Protein AF-A0A2Y4XGY3-F1 (afdb_monomer_lite)

Sequence (251 aa):
MQKNGDTLSGGLTFENDSILAWIRNTDWAKIGFKNDADSDTDSYMWFETGDNGNEYFKWRHHLTGGRVKDLMNLKWDALYVLVKALFSSEVKISTVNALRIFNSSFGAIFRRSEECLHIIPTRENEGENGNIGPLRPFTLNLRTGRISMGHGLVVTGDIFTNRFLINSSTGMWIHMRDQNVIMGRNAVSNDGAQALLRQDHTDRKFVIGGLGNRQFGIYMINNSRTANGTDGQAYMDNNGNWLCGSQVIPG

Structure (mmCIF, N/CA/C/O backbone):
data_AF-A0A2Y4XGY3-F1
#
_entry.id   AF-A0A2Y4XGY3-F1
#
loop_
_atom_site.group_PDB
_atom_site.id
_atom_site.type_symbol
_atom_site.label_atom_id
_atom_site.label_alt_id
_atom_site.label_comp_id
_atom_site.label_asym_id
_atom_site.label_entity_id
_atom_site.label_seq_id
_atom_site.pdbx_PDB_ins_code
_atom_site.Cartn_x
_atom_site.Cartn_y
_atom_site.Cartn_z
_atom_site.occupancy
_atom_site.B_iso_or_equiv
_atom_site.auth_seq_id
_atom_site.auth_comp_id
_atom_site.auth_asym_id
_atom_site.auth_atom_id
_atom_site.pdbx_PDB_model_num
ATOM 1 N N . MET A 1 1 ? -25.728 -12.052 56.762 1.00 80.12 1 MET A N 1
ATOM 2 C CA . MET A 1 1 ? -25.229 -10.868 56.044 1.00 80.12 1 MET A CA 1
ATOM 3 C C . MET A 1 1 ? -25.235 -9.672 56.971 1.00 80.12 1 MET A C 1
ATOM 5 O O . MET A 1 1 ? -26.274 -9.046 57.171 1.00 80.12 1 MET A O 1
ATOM 9 N N . GLN A 1 2 ? -24.091 -9.379 57.578 1.00 91.62 2 GLN A N 1
ATOM 10 C CA . GLN A 1 2 ? -23.917 -8.126 58.302 1.00 91.62 2 GLN A CA 1
ATOM 11 C C . GLN A 1 2 ? -23.664 -6.958 57.335 1.00 91.62 2 GLN A C 1
ATOM 13 O O . GLN A 1 2 ? -23.017 -7.111 56.300 1.00 91.62 2 GLN A O 1
ATOM 18 N N . LYS A 1 3 ? -24.178 -5.768 57.671 1.00 93.81 3 LYS A N 1
ATOM 19 C CA . LYS A 1 3 ? -24.060 -4.557 56.833 1.00 93.81 3 LYS A CA 1
ATOM 20 C C . LYS A 1 3 ? -22.631 -3.998 56.752 1.00 93.81 3 LYS A C 1
ATOM 22 O O . LYS A 1 3 ? -22.336 -3.217 55.859 1.00 93.81 3 LYS A O 1
ATOM 27 N N . ASN A 1 4 ? -21.761 -4.380 57.682 1.00 94.50 4 ASN A N 1
ATOM 28 C CA . ASN A 1 4 ? -20.347 -3.997 57.751 1.00 94.50 4 ASN A CA 1
ATOM 29 C C . ASN A 1 4 ? -19.419 -4.939 56.954 1.00 94.50 4 ASN A C 1
ATOM 31 O O . ASN A 1 4 ? -18.205 -4.750 56.993 1.00 94.50 4 ASN A O 1
ATOM 35 N N . GLY A 1 5 ? -19.971 -5.922 56.236 1.00 94.81 5 GLY A N 1
ATOM 36 C CA . GLY A 1 5 ? -19.221 -6.913 55.464 1.00 94.81 5 GLY A CA 1
ATOM 37 C C . GLY A 1 5 ? -19.423 -8.327 56.003 1.00 94.81 5 GLY A C 1
ATOM 38 O O . GLY A 1 5 ? -19.539 -8.535 57.207 1.00 94.81 5 GLY A O 1
ATOM 39 N N . ASP A 1 6 ? -19.499 -9.306 55.104 1.00 95.88 6 ASP A N 1
ATOM 40 C CA . ASP A 1 6 ? -19.744 -10.707 55.453 1.00 95.88 6 ASP A CA 1
ATOM 41 C C . ASP A 1 6 ? -19.164 -11.643 54.379 1.00 95.88 6 ASP A C 1
ATOM 43 O O . ASP A 1 6 ? -18.882 -11.208 53.259 1.00 95.88 6 ASP A O 1
ATOM 47 N N . THR A 1 7 ? -19.014 -12.928 54.705 1.00 96.12 7 THR A N 1
ATOM 48 C CA . THR A 1 7 ? -18.709 -13.986 53.726 1.00 96.12 7 THR A CA 1
ATOM 49 C C . THR A 1 7 ? -19.977 -14.780 53.441 1.00 96.12 7 THR A C 1
ATOM 51 O O . THR A 1 7 ? -20.625 -15.290 54.351 1.00 96.12 7 THR A O 1
ATOM 54 N N . LEU A 1 8 ? -20.335 -14.902 52.165 1.00 94.62 8 LEU A N 1
ATOM 55 C CA . LEU A 1 8 ? -21.479 -15.693 51.716 1.00 94.62 8 LEU A CA 1
ATOM 56 C C . LEU A 1 8 ? -20.995 -17.067 51.237 1.00 94.62 8 LEU A C 1
ATOM 58 O O . LEU A 1 8 ? -19.989 -17.159 50.538 1.00 94.62 8 LEU A O 1
ATOM 62 N N . SER A 1 9 ? -21.725 -18.128 51.581 1.00 95.94 9 SER A N 1
ATOM 63 C CA . SER A 1 9 ? -21.490 -19.499 51.093 1.00 95.94 9 SER A CA 1
ATOM 64 C C . SER A 1 9 ? -22.433 -19.913 49.952 1.00 95.94 9 SER A C 1
ATOM 66 O O . SER A 1 9 ? -22.349 -21.040 49.470 1.00 95.94 9 SER A O 1
ATOM 68 N N . GLY A 1 10 ? -23.320 -19.012 49.512 1.00 96.38 10 GLY A N 1
ATOM 69 C CA . GLY A 1 10 ? -24.274 -19.211 48.417 1.00 96.38 10 GLY A CA 1
ATOM 70 C C . GLY A 1 10 ? -24.395 -17.974 47.518 1.00 96.38 10 GLY A C 1
ATOM 71 O O . GLY A 1 10 ? -23.838 -16.919 47.825 1.00 96.38 10 GLY A O 1
ATOM 72 N N . GLY A 1 11 ? -25.105 -18.117 46.396 1.00 96.56 11 GLY A N 1
ATOM 73 C CA . GLY A 1 11 ? -25.351 -17.028 45.444 1.00 96.56 11 GLY A CA 1
ATOM 74 C C . GLY A 1 11 ? -26.388 -16.008 45.929 1.00 96.56 11 GLY A C 1
ATOM 75 O O . GLY A 1 11 ? -27.151 -16.269 46.856 1.00 96.56 11 GLY A O 1
ATOM 76 N N . LEU A 1 12 ? -26.420 -14.848 45.269 1.00 96.38 12 LEU A N 1
ATOM 77 C CA . LEU A 1 12 ? -27.436 -13.806 45.436 1.00 96.38 12 LEU A CA 1
ATOM 78 C C . LEU A 1 12 ? -28.160 -13.596 44.102 1.00 96.38 12 LEU A C 1
ATOM 80 O O . LEU A 1 12 ? -27.513 -13.553 43.055 1.00 96.38 12 LEU A O 1
ATOM 84 N N . THR A 1 13 ? -29.481 -13.435 44.149 1.00 97.69 13 THR A N 1
ATOM 85 C CA . THR A 1 13 ? -30.329 -13.183 42.977 1.00 97.69 13 THR A CA 1
ATOM 86 C C . THR A 1 13 ? -31.208 -11.970 43.246 1.00 97.69 13 THR A C 1
ATOM 88 O O . THR A 1 13 ? -31.821 -11.877 44.307 1.00 97.69 13 THR A O 1
ATOM 91 N N . PHE A 1 14 ? -31.269 -11.055 42.280 1.00 97.38 14 PHE A N 1
ATOM 92 C CA . PHE A 1 14 ? -32.240 -9.966 42.249 1.00 97.38 14 PHE A CA 1
ATOM 93 C C . PHE A 1 14 ? -33.391 -10.377 41.324 1.00 97.38 14 PHE A C 1
ATOM 95 O O . PHE A 1 14 ? -33.149 -10.753 40.182 1.00 97.38 14 PHE A O 1
ATOM 102 N N . GLU A 1 15 ? -34.623 -10.355 41.829 1.00 97.06 15 GLU A N 1
ATOM 103 C CA . GLU A 1 15 ? -35.832 -10.824 41.120 1.00 97.06 15 GLU A CA 1
ATOM 104 C C . GLU A 1 15 ? -36.644 -9.690 40.469 1.00 97.06 15 GLU A C 1
ATOM 106 O O . GLU A 1 15 ? -37.765 -9.885 40.010 1.00 97.06 15 GLU A O 1
ATOM 111 N N . ASN A 1 16 ? -36.086 -8.483 40.467 1.00 96.69 16 ASN A N 1
ATOM 112 C CA . ASN A 1 16 ? -36.683 -7.261 39.946 1.00 96.69 16 ASN A CA 1
ATOM 113 C C . ASN A 1 16 ? -35.576 -6.323 39.438 1.00 96.69 16 ASN A C 1
ATOM 115 O O . ASN A 1 16 ? -34.393 -6.671 39.487 1.00 96.69 16 ASN A O 1
ATOM 119 N N . ASP A 1 17 ? -35.961 -5.137 38.968 1.00 97.06 17 ASP A N 1
ATOM 120 C CA . ASP A 1 17 ? -35.040 -4.096 38.500 1.00 97.06 17 ASP A CA 1
ATOM 121 C C . ASP A 1 17 ? -34.291 -3.432 39.673 1.00 97.06 17 ASP A C 1
ATOM 123 O O . ASP A 1 17 ? -34.591 -2.324 40.121 1.00 97.06 17 ASP A O 1
ATOM 127 N N . SER A 1 18 ? -33.347 -4.183 40.239 1.00 98.31 18 SER A N 1
ATOM 128 C CA . SER A 1 18 ? -32.459 -3.762 41.320 1.00 98.31 18 SER A CA 1
ATOM 129 C C . SER A 1 18 ? -31.046 -3.498 40.805 1.00 98.31 18 SER A C 1
ATOM 131 O O . SER A 1 18 ? -30.576 -4.110 39.846 1.00 98.31 18 SER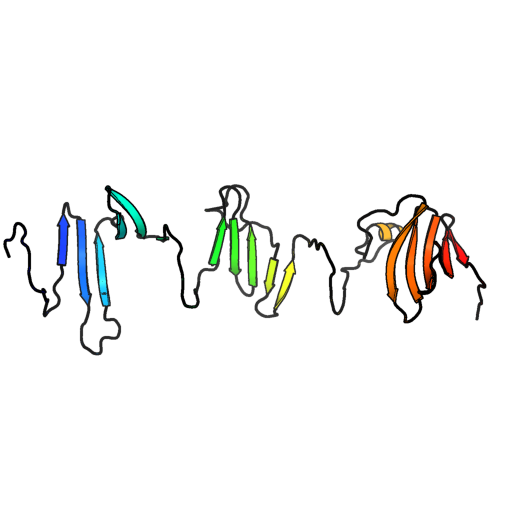 A O 1
ATOM 133 N N . ILE A 1 19 ? -30.324 -2.627 41.512 1.00 98.50 19 ILE A N 1
ATOM 134 C CA . ILE A 1 19 ? -28.963 -2.204 41.166 1.00 98.50 19 ILE A CA 1
ATOM 135 C C . ILE A 1 19 ? -28.009 -2.518 42.319 1.00 98.50 19 ILE A C 1
ATOM 137 O O . ILE A 1 19 ? -28.294 -2.213 43.480 1.00 98.50 19 ILE A O 1
ATOM 141 N N . LEU A 1 20 ? -26.827 -3.046 41.989 1.00 98.56 20 LEU A N 1
ATOM 142 C CA . LEU A 1 20 ? -25.685 -3.081 42.904 1.00 98.56 20 LEU A CA 1
ATOM 143 C C . LEU A 1 20 ? -24.824 -1.831 42.688 1.00 98.56 20 LEU A C 1
ATOM 145 O O . LEU A 1 20 ? -24.383 -1.577 41.568 1.00 98.56 20 LEU A O 1
ATOM 149 N N . ALA A 1 21 ? -24.559 -1.067 43.750 1.00 98.44 21 ALA A N 1
ATOM 150 C CA . ALA A 1 21 ? -23.870 0.217 43.646 1.00 98.44 21 ALA A CA 1
ATOM 151 C C . ALA A 1 21 ? -22.783 0.417 44.710 1.00 98.44 21 ALA A C 1
ATOM 153 O O . ALA A 1 21 ? -22.972 0.116 45.890 1.00 98.44 21 ALA A O 1
ATOM 154 N N . TRP A 1 22 ? -21.675 1.030 44.294 1.00 98.62 22 TRP A N 1
ATOM 155 C CA . TRP A 1 22 ? -20.723 1.702 45.174 1.00 98.62 22 TRP A CA 1
ATOM 156 C C . TRP A 1 22 ? -20.937 3.203 45.027 1.00 98.62 22 TRP A C 1
ATOM 158 O O . TRP A 1 22 ? -20.655 3.742 43.963 1.00 98.62 22 TRP A O 1
ATOM 168 N N . ILE A 1 23 ? -21.419 3.864 46.079 1.00 98.31 23 ILE A N 1
ATOM 169 C CA . ILE A 1 23 ? -21.693 5.308 46.089 1.00 98.31 23 ILE A CA 1
ATOM 170 C C . ILE A 1 23 ? -20.794 5.952 47.135 1.00 98.31 23 ILE A C 1
ATOM 172 O O . ILE A 1 23 ? -20.870 5.607 48.319 1.00 98.31 23 ILE A O 1
ATOM 176 N N . ARG A 1 24 ? -19.910 6.850 46.704 1.00 97.81 24 ARG A N 1
ATOM 177 C CA . ARG A 1 24 ? -18.945 7.526 47.579 1.00 97.81 24 ARG A CA 1
ATOM 178 C C . ARG A 1 24 ? -18.627 8.894 47.010 1.00 97.81 24 ARG A C 1
ATOM 180 O O . ARG A 1 24 ? -18.432 9.008 45.816 1.00 97.81 24 ARG A O 1
ATOM 187 N N . ASN A 1 25 ? -18.511 9.896 47.881 1.00 97.50 25 ASN A N 1
ATOM 188 C CA . ASN A 1 25 ? -18.048 11.231 47.490 1.00 97.50 25 ASN A CA 1
ATOM 189 C C . ASN A 1 25 ? -18.853 11.837 46.326 1.00 97.50 25 ASN A C 1
ATOM 191 O O . ASN A 1 25 ? -18.255 12.426 45.449 1.00 97.50 25 ASN A O 1
ATOM 195 N N . THR A 1 26 ? -20.180 11.657 46.319 1.00 97.50 26 THR A N 1
ATOM 196 C CA . THR A 1 26 ? -21.106 12.017 45.219 1.00 97.50 26 THR A CA 1
ATOM 197 C C . THR A 1 26 ? -20.941 11.250 43.900 1.00 97.50 26 THR A C 1
ATOM 199 O O . THR A 1 26 ? -21.871 11.265 43.103 1.00 97.50 26 THR A O 1
ATOM 202 N N . ASP A 1 27 ? -19.875 10.470 43.743 1.00 98.25 27 ASP A N 1
ATOM 203 C CA . ASP A 1 27 ? -19.612 9.613 42.585 1.00 98.25 27 ASP A CA 1
ATOM 204 C C . ASP A 1 27 ? -20.189 8.198 42.766 1.00 98.25 27 ASP A C 1
ATOM 206 O O . ASP A 1 27 ? -20.530 7.758 43.880 1.00 98.25 27 ASP A O 1
ATOM 210 N N . TRP A 1 28 ? -20.259 7.434 41.671 1.00 98.31 28 TRP A N 1
ATOM 211 C CA . TRP A 1 28 ? -20.721 6.048 41.707 1.00 98.31 28 TRP A CA 1
ATOM 212 C C . TRP A 1 28 ? -20.080 5.106 40.688 1.00 98.31 28 TRP A C 1
ATOM 214 O O . TRP A 1 28 ? -19.613 5.498 39.621 1.00 98.31 28 TRP A O 1
ATOM 224 N N . ALA A 1 29 ? -20.149 3.816 41.020 1.00 98.69 29 ALA A N 1
ATOM 225 C CA . ALA A 1 29 ? -20.041 2.702 40.085 1.00 98.69 29 ALA A CA 1
ATOM 226 C C . ALA A 1 29 ? -21.224 1.747 40.308 1.00 98.69 29 ALA A C 1
ATOM 228 O O . ALA A 1 29 ? -21.500 1.373 41.453 1.00 98.69 29 ALA A O 1
ATOM 229 N N . LYS A 1 30 ? -21.929 1.362 39.243 1.00 98.69 30 LYS A N 1
ATOM 230 C CA . LYS A 1 30 ? -23.173 0.579 39.306 1.00 98.69 30 LYS A CA 1
ATOM 231 C C . LYS A 1 30 ? -23.167 -0.599 38.333 1.00 98.69 30 LYS A C 1
ATOM 233 O O . LYS A 1 30 ? -22.519 -0.546 37.287 1.00 98.69 30 LYS A O 1
ATOM 238 N N . ILE A 1 31 ? -23.924 -1.634 38.689 1.00 98.75 31 ILE A N 1
ATOM 239 C CA . ILE A 1 31 ? -24.214 -2.807 37.860 1.00 98.75 31 ILE A CA 1
ATOM 240 C C . ILE A 1 31 ? -25.722 -3.067 37.910 1.00 98.75 31 ILE A C 1
ATOM 242 O O . ILE A 1 31 ? -26.291 -3.124 39.004 1.00 98.75 31 ILE A O 1
ATOM 246 N N . GLY A 1 32 ? -26.343 -3.271 36.749 1.00 98.62 32 GLY A N 1
ATOM 247 C CA . GLY A 1 32 ? -27.754 -3.644 36.640 1.00 98.62 32 GLY A CA 1
ATOM 248 C C . GLY A 1 32 ? -28.066 -4.415 35.357 1.00 98.62 32 GLY A C 1
ATOM 249 O O . G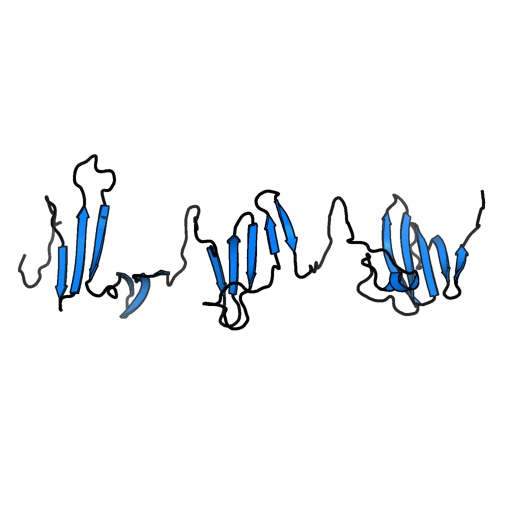LY A 1 32 ? -27.178 -4.682 34.541 1.00 98.62 32 GLY A O 1
ATOM 250 N N . PHE A 1 33 ? -29.331 -4.799 35.193 1.00 98.69 33 PHE A N 1
ATOM 251 C CA . PHE A 1 33 ? -29.823 -5.548 34.037 1.00 98.69 33 PHE A CA 1
ATOM 252 C C . PHE A 1 33 ? -31.134 -4.934 33.541 1.00 98.69 33 PHE A C 1
ATOM 254 O O . PHE A 1 33 ? -32.138 -4.991 34.242 1.00 98.69 33 PHE A O 1
ATOM 261 N N . LYS A 1 34 ? -31.113 -4.335 32.344 1.00 98.38 34 LYS A N 1
ATOM 262 C CA . LYS A 1 34 ? -32.303 -3.762 31.706 1.00 98.38 34 LYS A CA 1
ATOM 263 C C . LYS A 1 34 ? -33.030 -4.858 30.931 1.00 98.38 34 LYS A C 1
ATOM 265 O O . LYS A 1 34 ? -32.448 -5.469 30.028 1.00 98.38 34 LYS A O 1
ATOM 270 N N . ASN A 1 35 ? -34.296 -5.087 31.265 1.00 98.25 35 ASN A N 1
ATOM 271 C CA . ASN A 1 35 ? -35.180 -5.999 30.546 1.00 98.25 35 ASN A CA 1
ATOM 272 C C . ASN A 1 35 ? -36.645 -5.644 30.842 1.00 98.25 35 ASN A C 1
ATOM 274 O O . ASN A 1 35 ? -37.079 -5.761 31.986 1.00 98.25 35 ASN A O 1
ATOM 278 N N . ASP A 1 36 ? -37.395 -5.220 29.823 1.00 97.75 36 ASP A N 1
ATOM 279 C CA . ASP A 1 36 ? -38.813 -4.854 29.998 1.00 97.75 36 ASP A CA 1
ATOM 280 C C . ASP A 1 36 ? -39.753 -6.065 29.845 1.00 97.75 36 ASP A C 1
ATOM 282 O O . ASP A 1 36 ? -40.842 -6.108 30.420 1.00 97.75 36 ASP A O 1
ATOM 286 N N . ALA A 1 37 ? -39.339 -7.045 29.038 1.00 97.56 37 ALA A N 1
ATOM 287 C CA . ALA A 1 37 ? -40.018 -8.311 28.785 1.00 97.56 37 ALA A CA 1
ATOM 288 C C . ALA A 1 37 ? -39.057 -9.294 28.085 1.00 97.56 37 ALA A C 1
ATOM 290 O O . ALA A 1 37 ? -37.999 -8.908 27.592 1.00 97.56 37 ALA A O 1
ATOM 291 N N . ASP A 1 38 ? -39.465 -10.557 27.937 1.00 98.00 38 ASP A N 1
ATOM 292 C CA . ASP A 1 38 ? -38.712 -11.562 27.163 1.00 98.00 38 ASP A CA 1
ATOM 293 C C . ASP A 1 38 ? -38.543 -11.171 25.679 1.00 98.00 38 ASP A C 1
ATOM 295 O O . ASP A 1 38 ? -37.531 -11.463 25.052 1.00 98.00 38 ASP A O 1
ATOM 299 N N . SER A 1 39 ? -39.509 -10.435 25.119 1.00 98.00 39 SER A N 1
ATOM 300 C CA . SER A 1 39 ? -39.464 -9.927 23.742 1.00 98.00 39 SER A CA 1
ATOM 301 C C . SER A 1 39 ? -38.708 -8.602 23.584 1.00 98.00 39 SER A C 1
ATOM 303 O O . SER A 1 39 ? -38.818 -7.964 22.536 1.00 98.00 39 SER A O 1
ATOM 305 N N . ASP A 1 40 ? -38.016 -8.134 24.623 1.00 98.38 40 ASP A N 1
ATOM 306 C CA . ASP A 1 40 ? -37.242 -6.896 24.582 1.00 98.38 40 ASP A CA 1
ATOM 307 C C . ASP A 1 40 ? -36.050 -7.041 23.627 1.00 98.38 40 ASP A C 1
ATOM 309 O O . ASP A 1 40 ? -35.125 -7.822 23.850 1.00 98.38 40 ASP A O 1
ATOM 313 N N . THR A 1 41 ? -36.074 -6.280 22.535 1.00 98.31 41 THR A N 1
ATOM 314 C CA . THR A 1 41 ? -35.031 -6.316 21.502 1.00 98.31 41 THR A CA 1
ATOM 315 C C . THR A 1 41 ? -33.753 -5.574 21.899 1.00 98.31 41 THR A C 1
ATOM 317 O O . THR A 1 41 ? -32.780 -5.631 21.150 1.00 98.31 41 THR A O 1
ATOM 320 N N . ASP A 1 42 ? -33.754 -4.873 23.037 1.00 98.25 42 ASP A N 1
ATOM 321 C CA . ASP A 1 42 ? -32.615 -4.120 23.575 1.00 98.25 42 ASP A CA 1
ATOM 322 C C . ASP A 1 42 ? -32.443 -4.389 25.081 1.00 98.25 42 ASP A C 1
ATOM 324 O O . ASP A 1 42 ? -32.429 -3.485 25.916 1.00 98.25 42 ASP A O 1
ATOM 328 N N . SER A 1 43 ? -32.361 -5.672 25.441 1.00 98.31 43 SER A N 1
ATOM 329 C CA . SER A 1 43 ? -32.056 -6.110 26.804 1.00 98.31 43 SER A CA 1
ATOM 330 C C . SER A 1 43 ? -30.553 -6.314 26.997 1.00 98.31 43 SER A C 1
ATOM 332 O O . SER A 1 43 ? -29.886 -6.954 26.180 1.00 98.31 43 SER A O 1
ATOM 334 N N . TYR A 1 44 ? -30.002 -5.787 28.094 1.00 98.50 44 TYR A N 1
ATOM 335 C CA . TYR A 1 44 ? -28.563 -5.824 28.351 1.00 98.50 44 TYR A CA 1
ATOM 336 C C . TYR A 1 44 ? -28.215 -5.742 29.841 1.00 98.50 44 TYR A C 1
ATOM 338 O O . TYR A 1 44 ? -28.866 -5.065 30.640 1.00 98.50 44 TYR A O 1
ATOM 346 N N . MET A 1 45 ? -27.116 -6.400 30.213 1.00 98.69 45 MET A N 1
ATOM 347 C CA . MET A 1 45 ? -26.405 -6.097 31.454 1.00 98.69 45 MET A CA 1
ATOM 348 C C . MET A 1 45 ? -25.574 -4.837 31.231 1.00 98.69 45 MET A C 1
ATOM 350 O O . MET A 1 45 ? -24.831 -4.755 30.252 1.00 98.69 45 MET A O 1
ATOM 354 N N . TRP A 1 46 ? -25.673 -3.873 32.138 1.00 98.69 46 TRP A N 1
ATOM 355 C CA . TRP A 1 46 ? -24.942 -2.616 32.032 1.00 98.69 46 TRP A CA 1
ATOM 356 C C . TRP A 1 46 ? -24.012 -2.393 33.223 1.00 98.69 46 TRP A C 1
ATOM 358 O O . TRP A 1 46 ? -24.232 -2.873 34.338 1.00 98.69 46 TRP A O 1
ATOM 368 N N . PHE A 1 47 ? -22.956 -1.634 32.946 1.00 98.62 47 PHE A N 1
ATOM 369 C CA . PHE A 1 47 ? -21.979 -1.141 33.906 1.00 98.62 47 PHE A CA 1
ATOM 370 C C . PHE A 1 47 ? -21.908 0.377 33.733 1.00 98.62 47 PHE A C 1
ATOM 372 O O . PHE A 1 47 ? -21.771 0.850 32.607 1.00 98.62 47 PHE A O 1
ATOM 379 N N . GLU A 1 48 ? -21.996 1.138 34.822 1.00 98.50 48 GLU A N 1
ATOM 380 C CA . GLU A 1 48 ? -22.053 2.608 34.778 1.00 98.50 48 GLU A CA 1
ATOM 381 C C . GLU A 1 48 ? -21.107 3.228 35.810 1.00 98.50 48 GLU A C 1
ATOM 383 O O . GLU A 1 48 ? -21.022 2.745 36.941 1.00 98.50 48 GLU A O 1
ATOM 388 N N . THR A 1 49 ? -20.437 4.320 35.434 1.00 98.50 49 THR A N 1
ATOM 389 C CA . THR A 1 49 ? -19.705 5.212 36.343 1.00 98.50 49 THR A CA 1
ATOM 390 C C . THR A 1 49 ? -20.181 6.658 36.183 1.00 98.50 49 THR A C 1
ATOM 392 O O . THR A 1 49 ? -20.614 7.034 35.095 1.00 98.50 49 THR A O 1
ATOM 395 N N . GLY A 1 50 ? -20.097 7.465 37.240 1.00 97.44 50 GLY A N 1
ATOM 396 C CA . GLY A 1 50 ? -20.478 8.883 37.220 1.00 97.44 50 GLY A CA 1
ATOM 397 C C . GLY A 1 50 ? -20.025 9.637 38.477 1.00 97.44 50 GLY A C 1
ATOM 398 O O . GLY A 1 50 ? -19.497 9.004 39.387 1.00 97.44 50 GLY A O 1
ATOM 399 N N . ASP A 1 51 ? -20.224 10.953 38.579 1.00 95.50 51 ASP A N 1
ATOM 400 C CA . ASP A 1 51 ? -21.059 11.784 37.685 1.00 95.50 51 ASP A CA 1
ATOM 401 C C . ASP A 1 51 ? -20.300 12.815 36.841 1.00 95.50 51 ASP A C 1
ATOM 403 O O . ASP A 1 51 ? -20.908 13.511 36.024 1.00 95.50 51 ASP A O 1
ATOM 407 N N . ASN A 1 52 ? -18.977 12.901 36.990 1.00 96.81 52 ASN A N 1
ATOM 408 C CA . ASN A 1 52 ? -18.188 13.956 36.361 1.00 96.81 52 ASN A CA 1
ATOM 409 C C . ASN A 1 52 ? -17.747 13.613 34.927 1.00 96.81 52 ASN A C 1
ATOM 411 O O . ASN A 1 52 ? -17.163 14.455 34.237 1.00 96.81 52 ASN A O 1
ATOM 415 N N . GLY A 1 53 ? -17.982 12.376 34.476 1.00 94.56 53 GLY A N 1
ATOM 416 C CA . GLY A 1 53 ? -17.621 11.902 33.134 1.00 94.56 53 GLY A CA 1
ATOM 417 C C . GLY A 1 53 ? -16.135 11.568 32.978 1.00 94.56 53 GLY A C 1
ATOM 418 O O . GLY A 1 53 ? -15.677 11.269 31.873 1.00 94.56 53 GLY A O 1
ATOM 419 N N . ASN A 1 54 ? -15.375 11.611 34.075 1.00 97.06 54 ASN A N 1
ATOM 420 C CA . ASN A 1 54 ? -13.969 11.212 34.112 1.00 97.06 54 ASN A CA 1
ATOM 421 C C . ASN A 1 54 ? -13.750 9.896 34.883 1.00 97.06 54 ASN A C 1
ATOM 423 O O . ASN A 1 54 ? -12.660 9.318 34.795 1.00 97.06 54 ASN A O 1
ATOM 427 N N . GLU A 1 55 ? -14.774 9.394 35.578 1.00 98.38 55 GLU A N 1
ATOM 428 C CA . GLU A 1 55 ? -14.800 8.046 36.124 1.00 98.38 55 GLU A CA 1
ATOM 429 C C . GLU A 1 55 ? -14.797 7.041 34.965 1.00 98.38 55 GLU A C 1
ATOM 431 O O . GLU A 1 55 ? -15.408 7.262 33.919 1.00 98.38 55 GLU A O 1
ATOM 436 N N . TYR A 1 56 ? -14.056 5.943 35.110 1.00 98.56 56 TYR A N 1
ATOM 437 C CA . TYR A 1 56 ? -13.775 5.040 33.995 1.00 98.56 56 TYR A CA 1
ATOM 438 C C . TYR A 1 56 ? -13.629 3.589 34.451 1.00 98.56 56 TYR A C 1
ATOM 440 O O . TYR A 1 56 ? -13.371 3.300 35.623 1.00 98.56 56 TYR A O 1
ATOM 448 N N . PHE A 1 57 ? -13.723 2.657 33.505 1.00 98.69 57 PHE A N 1
ATOM 449 C CA . PHE A 1 57 ? -13.569 1.231 33.787 1.00 98.69 57 PHE A CA 1
ATOM 450 C C . PHE A 1 57 ? -12.121 0.783 33.599 1.00 98.69 57 PHE A C 1
ATOM 452 O O . PHE A 1 57 ? -11.477 1.127 32.605 1.00 98.69 57 PHE A O 1
ATOM 459 N N . LYS A 1 58 ? -11.613 -0.027 34.534 1.00 98.62 58 LYS A N 1
ATOM 460 C CA . LYS A 1 58 ? -10.256 -0.592 34.506 1.00 98.62 58 LYS A CA 1
ATOM 461 C C . LYS A 1 58 ? -10.289 -2.094 34.755 1.00 98.62 58 LYS A C 1
ATOM 463 O O . LYS A 1 58 ? -10.754 -2.544 35.800 1.00 98.62 58 LYS A O 1
ATOM 468 N N . TRP A 1 59 ? -9.673 -2.851 33.853 1.00 98.62 59 TRP A N 1
ATOM 469 C CA . TRP A 1 59 ? -9.406 -4.278 34.028 1.00 98.62 59 TRP A CA 1
ATOM 470 C C . TRP A 1 59 ? -7.925 -4.486 34.326 1.00 98.62 59 TRP A C 1
ATOM 472 O O . TRP A 1 59 ? -7.060 -4.017 33.582 1.00 98.62 59 TRP A O 1
ATOM 482 N N . ARG A 1 60 ? -7.622 -5.197 35.415 1.00 97.56 60 ARG A N 1
ATOM 483 C CA . ARG A 1 60 ? -6.254 -5.446 35.888 1.00 97.56 60 ARG A CA 1
ATOM 484 C C . ARG A 1 60 ? -6.108 -6.845 36.473 1.00 97.56 60 ARG A C 1
ATOM 486 O O . ARG A 1 60 ? -7.072 -7.400 36.991 1.00 97.56 60 ARG A O 1
ATOM 493 N N . HIS A 1 61 ? -4.893 -7.378 36.443 1.00 96.38 61 HIS A N 1
ATOM 494 C CA . HIS A 1 61 ? -4.542 -8.655 37.061 1.00 96.38 61 HIS A CA 1
ATOM 495 C C . HIS A 1 61 ? -3.575 -8.441 38.230 1.00 96.38 61 HIS A C 1
ATOM 497 O O . HIS A 1 61 ? -2.636 -7.649 38.116 1.00 96.38 61 HIS A O 1
ATOM 503 N N . HIS A 1 62 ? -3.784 -9.162 39.334 1.00 95.69 62 HIS A N 1
ATOM 504 C CA . HIS A 1 62 ? -2.868 -9.200 40.477 1.00 95.69 62 HIS A CA 1
ATOM 505 C C . HIS A 1 62 ? -2.118 -10.537 40.464 1.00 95.69 62 HIS A C 1
ATOM 507 O O . HIS A 1 62 ? -2.738 -11.596 40.466 1.00 95.69 62 HIS A O 1
ATOM 513 N N . LEU A 1 63 ? -0.787 -10.498 40.409 1.00 91.50 63 LEU A N 1
ATOM 514 C CA . LEU A 1 63 ? 0.072 -11.685 40.441 1.00 91.50 63 LEU A CA 1
ATOM 515 C C . LEU A 1 63 ? 0.678 -11.894 41.830 1.00 91.50 63 LEU A C 1
ATOM 517 O O . LEU A 1 63 ? 0.936 -10.933 42.558 1.00 91.50 63 LEU A O 1
ATOM 521 N N . THR A 1 64 ? 0.979 -13.151 42.162 1.00 88.19 64 THR A N 1
ATOM 522 C CA . THR A 1 64 ? 1.735 -13.514 43.368 1.00 88.19 64 THR A CA 1
ATOM 523 C C . THR A 1 64 ? 3.006 -12.664 43.481 1.00 88.19 64 THR A C 1
ATOM 525 O O . THR A 1 64 ? 3.731 -12.482 42.503 1.00 88.19 64 THR A O 1
ATOM 528 N N . GLY A 1 65 ? 3.261 -12.110 44.671 1.00 87.56 65 GLY A N 1
ATOM 529 C CA . GLY A 1 65 ? 4.358 -11.161 44.900 1.00 87.56 65 GLY A CA 1
ATOM 530 C C . GLY A 1 65 ? 3.989 -9.686 44.692 1.00 87.56 65 GLY A C 1
ATOM 531 O O . GLY A 1 65 ? 4.884 -8.851 44.601 1.00 87.56 65 GLY A O 1
ATOM 532 N N . GLY A 1 66 ? 2.695 -9.349 44.609 1.00 87.31 66 GLY A N 1
ATOM 533 C CA . GLY A 1 66 ? 2.210 -7.965 44.690 1.00 87.31 66 GLY A CA 1
ATOM 534 C C . GLY A 1 66 ? 2.224 -7.180 43.376 1.00 87.31 66 GLY A C 1
ATOM 535 O O . GLY A 1 66 ? 1.943 -5.982 43.372 1.00 87.31 66 GLY A O 1
ATOM 536 N N . ARG A 1 67 ? 2.557 -7.816 42.245 1.00 92.62 67 ARG A N 1
ATOM 537 C CA . ARG A 1 67 ? 2.600 -7.132 40.943 1.00 92.62 67 ARG A CA 1
ATOM 538 C C . ARG A 1 67 ? 1.191 -6.959 40.388 1.00 92.62 67 ARG A C 1
ATOM 540 O O . ARG A 1 67 ? 0.492 -7.941 40.143 1.00 92.62 67 ARG A O 1
ATOM 547 N N . VAL A 1 68 ? 0.817 -5.713 40.115 1.00 95.88 68 VAL A N 1
ATOM 548 C CA . VAL A 1 68 ? -0.437 -5.360 39.441 1.00 95.88 68 VAL A CA 1
ATOM 549 C C . VAL A 1 68 ? -0.137 -4.978 37.996 1.00 95.88 68 VAL A C 1
ATOM 551 O O . VAL A 1 68 ? 0.779 -4.198 37.737 1.00 95.88 68 VAL A O 1
ATOM 554 N N . LYS A 1 69 ? -0.908 -5.527 37.056 1.00 96.19 69 LYS A N 1
ATOM 555 C CA . LYS A 1 69 ? -0.832 -5.176 35.635 1.00 96.19 69 LYS A CA 1
ATOM 556 C C . LYS A 1 69 ? -2.196 -4.730 35.128 1.00 96.19 69 LYS A C 1
ATOM 558 O O . LYS A 1 69 ? -3.133 -5.527 35.122 1.00 96.19 69 LYS A O 1
ATOM 563 N N . ASP A 1 70 ? -2.275 -3.495 34.650 1.00 97.44 70 ASP A N 1
ATOM 564 C CA . ASP A 1 70 ? -3.439 -2.993 33.924 1.00 97.44 70 ASP A CA 1
ATOM 565 C C . ASP A 1 70 ? -3.473 -3.595 32.514 1.00 97.44 70 ASP A C 1
ATOM 567 O O . ASP A 1 70 ? -2.447 -3.706 31.838 1.00 97.44 70 ASP A O 1
ATOM 571 N N . LEU A 1 71 ? -4.657 -4.021 32.084 1.00 98.19 71 LEU A N 1
ATOM 572 C CA . LEU A 1 71 ? -4.869 -4.708 30.810 1.00 98.19 71 LEU A CA 1
ATOM 573 C C . LEU A 1 71 ? -5.653 -3.831 29.835 1.00 98.19 71 LEU A C 1
ATOM 575 O O . LEU A 1 71 ? -5.326 -3.782 28.650 1.00 98.19 71 LEU A O 1
ATOM 579 N N . MET A 1 72 ? -6.674 -3.136 30.340 1.00 98.69 72 MET A N 1
ATOM 580 C CA . MET A 1 72 ? -7.591 -2.343 29.530 1.00 98.69 72 MET A CA 1
ATOM 581 C C . MET A 1 72 ? -8.214 -1.215 30.356 1.00 98.69 72 MET A C 1
ATOM 583 O O . MET A 1 72 ? -8.552 -1.430 31.522 1.00 98.69 72 MET A O 1
ATOM 587 N N . ASN A 1 73 ? -8.391 -0.042 29.745 1.00 98.62 73 ASN A N 1
ATOM 588 C CA . ASN A 1 73 ? -9.198 1.047 30.297 1.00 98.62 73 ASN A CA 1
ATOM 589 C C . ASN A 1 73 ? -10.251 1.480 29.272 1.00 98.62 73 ASN A C 1
ATOM 591 O O . ASN A 1 73 ? -9.889 1.742 28.128 1.00 98.62 73 ASN A O 1
ATOM 595 N N . LEU A 1 74 ? -11.510 1.608 29.682 1.00 98.56 74 LEU A N 1
ATOM 596 C CA . LEU A 1 74 ? -12.561 2.237 28.877 1.00 98.56 74 LEU A CA 1
ATOM 597 C C . LEU A 1 74 ? -12.893 3.588 29.503 1.00 98.56 74 LEU A C 1
ATOM 599 O O . LEU A 1 74 ? -13.413 3.624 30.619 1.00 98.56 74 LEU A O 1
ATOM 603 N N . LYS A 1 75 ? -12.543 4.667 28.800 1.00 98.38 75 LYS A N 1
ATOM 604 C CA . LYS A 1 75 ? -12.840 6.054 29.177 1.00 98.38 75 LYS A CA 1
ATOM 605 C C . LYS A 1 75 ? -13.927 6.627 28.266 1.00 98.38 75 LYS A C 1
ATOM 607 O O . LYS A 1 75 ? -14.373 5.955 27.341 1.00 98.38 75 LYS A O 1
ATOM 612 N N . TRP A 1 76 ? -14.303 7.879 28.514 1.00 97.31 76 TRP A N 1
ATOM 613 C CA . TRP A 1 76 ? -15.301 8.608 27.731 1.00 97.31 76 TRP A CA 1
ATOM 614 C C . TRP A 1 76 ? -15.004 8.656 26.223 1.00 97.31 76 TRP A C 1
ATOM 616 O O . TRP A 1 76 ? -15.910 8.544 25.403 1.00 97.31 76 TRP A O 1
ATOM 626 N N . ASP A 1 77 ? -13.736 8.823 25.851 1.00 95.75 77 ASP A N 1
ATOM 627 C CA . ASP A 1 77 ? -13.295 9.099 24.481 1.00 95.75 77 ASP A CA 1
ATOM 628 C C . ASP A 1 77 ? -12.627 7.907 23.783 1.00 95.75 77 ASP A C 1
ATOM 630 O O . ASP A 1 77 ? -12.588 7.853 22.552 1.00 95.75 77 ASP A O 1
ATOM 634 N N . ALA A 1 78 ? -12.084 6.955 24.546 1.00 96.69 78 ALA A N 1
ATOM 635 C CA . ALA A 1 78 ? -11.302 5.863 23.987 1.00 96.69 78 ALA A CA 1
ATOM 636 C C . ALA A 1 78 ? -11.290 4.591 24.846 1.00 96.69 78 ALA A C 1
ATOM 638 O O . ALA A 1 78 ? -11.280 4.608 26.082 1.00 96.69 78 ALA A O 1
ATOM 639 N N . LEU A 1 79 ? -11.179 3.464 24.141 1.00 98.06 79 LEU A N 1
ATOM 640 C CA . LEU A 1 79 ? -10.775 2.181 24.697 1.00 98.06 79 LEU A CA 1
ATOM 641 C C . LEU A 1 79 ? -9.256 2.025 24.557 1.00 98.06 79 LEU A C 1
ATOM 643 O O . LEU A 1 79 ? -8.727 1.901 23.454 1.00 98.06 79 LEU A O 1
ATOM 647 N N . TYR A 1 80 ? -8.555 1.973 25.684 1.00 97.94 80 TYR A N 1
ATOM 648 C CA . TYR A 1 80 ? -7.117 1.733 25.739 1.00 97.94 80 TYR A CA 1
ATOM 649 C C . TYR A 1 80 ? -6.852 0.262 26.030 1.00 97.94 80 TYR A C 1
ATOM 651 O O . TYR A 1 80 ? -7.063 -0.195 27.154 1.00 97.94 80 TYR A O 1
ATOM 659 N N . VAL A 1 81 ? -6.345 -0.473 25.043 1.00 98.19 81 VAL A N 1
ATOM 660 C CA . VAL A 1 81 ? -5.892 -1.858 25.219 1.00 98.19 81 VAL A CA 1
ATOM 661 C C . VAL A 1 81 ? -4.376 -1.850 25.417 1.00 98.19 81 VAL A C 1
ATOM 663 O O . VAL A 1 81 ? -3.624 -1.503 24.512 1.00 98.19 81 VAL A O 1
ATOM 666 N N . LEU A 1 82 ? -3.919 -2.216 26.617 1.00 97.94 82 LEU A N 1
ATOM 667 C CA . LEU A 1 82 ? -2.504 -2.144 27.031 1.00 97.94 82 LEU A CA 1
ATOM 668 C C . LEU A 1 82 ? -1.737 -3.451 26.760 1.00 97.94 82 LEU A C 1
ATOM 670 O O . LEU A 1 82 ? -0.613 -3.666 27.221 1.00 97.94 82 LEU A O 1
ATOM 674 N N . VAL A 1 83 ? -2.384 -4.361 26.043 1.00 97.50 83 VAL A N 1
ATOM 675 C CA . VAL A 1 83 ? -1.903 -5.688 25.666 1.00 97.50 83 VAL A CA 1
ATOM 676 C C . VAL A 1 83 ? -2.255 -5.944 24.198 1.00 97.50 83 VAL A C 1
ATOM 678 O O . VAL A 1 83 ? -2.797 -5.081 23.515 1.00 97.50 83 VAL A O 1
ATOM 681 N N . LYS A 1 84 ? -1.943 -7.133 23.679 1.00 97.94 84 LYS A N 1
ATOM 682 C CA . LYS A 1 84 ? -2.359 -7.511 22.323 1.00 97.94 84 LYS A CA 1
ATOM 683 C C . LYS A 1 84 ? -3.886 -7.636 22.265 1.00 97.94 84 LYS A C 1
ATOM 685 O O . LYS A 1 84 ? -4.460 -8.342 23.089 1.00 97.94 84 LYS A O 1
ATOM 690 N N . ALA A 1 85 ? -4.512 -7.012 21.271 1.00 97.19 85 ALA A N 1
ATOM 691 C CA . ALA A 1 85 ? -5.903 -7.265 20.907 1.00 97.19 85 ALA A CA 1
ATOM 692 C C . ALA A 1 85 ? -5.944 -8.349 19.820 1.00 97.19 85 ALA A C 1
ATOM 694 O O . ALA A 1 85 ? -5.314 -8.198 18.774 1.00 97.19 85 ALA A O 1
ATOM 695 N N . LEU A 1 86 ? -6.647 -9.451 20.078 1.00 97.62 86 LEU A N 1
ATOM 696 C CA . LEU A 1 86 ? -6.842 -10.544 19.126 1.00 97.62 86 LEU A CA 1
ATOM 697 C C . LEU A 1 86 ? -8.332 -10.616 18.782 1.00 97.62 86 LEU A C 1
ATOM 699 O O . LEU A 1 86 ? -9.154 -10.772 19.681 1.00 97.62 86 LEU A O 1
ATOM 703 N N . PHE A 1 87 ? -8.669 -10.512 17.498 1.00 97.44 87 PHE A N 1
ATOM 704 C CA . PHE A 1 87 ? -10.042 -10.608 16.997 1.00 97.44 87 PHE A CA 1
ATOM 705 C C . PHE A 1 87 ? -10.187 -11.907 16.196 1.00 97.44 87 PHE A C 1
ATOM 707 O O . PHE A 1 87 ? -9.364 -12.188 15.329 1.00 97.44 87 PHE A O 1
ATOM 714 N N . SER A 1 88 ? -11.211 -12.712 16.487 1.00 97.56 88 SER A N 1
ATOM 715 C CA . SER A 1 88 ? -11.480 -13.983 15.788 1.00 97.56 88 SER A CA 1
ATOM 716 C C . SER A 1 88 ? -12.274 -13.812 14.486 1.00 97.56 88 SER A C 1
ATOM 718 O O . SER A 1 88 ? -12.544 -14.791 13.795 1.00 97.56 88 SER A O 1
ATOM 720 N N . SER A 1 89 ? -12.662 -12.578 14.158 1.00 97.88 89 SER A N 1
ATOM 721 C CA . SER A 1 89 ? -13.439 -12.227 12.972 1.00 97.88 89 SER A CA 1
ATOM 722 C C . SER A 1 89 ? -13.035 -10.844 12.447 1.00 97.88 89 SER A C 1
ATOM 724 O O . SER A 1 89 ? -12.058 -10.249 12.904 1.00 97.88 89 SER A O 1
ATOM 726 N N . GLU A 1 90 ? -13.781 -10.349 11.463 1.00 97.75 90 GLU A N 1
ATOM 727 C CA . GLU A 1 90 ? -13.551 -9.065 10.811 1.00 97.75 90 GLU A CA 1
ATOM 728 C C . GLU A 1 90 ? -13.620 -7.885 11.794 1.00 97.75 90 GLU A C 1
ATOM 730 O O . GLU A 1 90 ? -14.534 -7.778 12.612 1.00 97.75 90 GLU A O 1
ATOM 735 N N . VAL A 1 91 ? -12.677 -6.950 11.648 1.00 96.94 91 VAL A N 1
ATOM 736 C CA . VAL A 1 91 ? -12.716 -5.643 12.309 1.00 96.94 91 VAL A CA 1
ATOM 737 C C . VAL A 1 91 ? -13.248 -4.614 11.316 1.00 96.94 91 VAL A C 1
ATOM 739 O O . VAL A 1 91 ? -12.599 -4.315 10.314 1.00 96.94 91 VAL A O 1
ATOM 742 N N . LYS A 1 92 ? -14.427 -4.056 11.602 1.00 96.38 92 LYS A N 1
ATOM 743 C CA . LYS A 1 92 ? -15.066 -3.023 10.776 1.00 96.38 92 LYS A CA 1
ATOM 744 C C . LYS A 1 92 ? -14.798 -1.639 11.352 1.00 96.38 92 LYS A C 1
ATOM 746 O O . LYS A 1 92 ? -15.038 -1.402 12.531 1.00 96.38 92 LYS A O 1
ATOM 751 N N . ILE A 1 93 ? -14.346 -0.718 10.504 1.00 95.75 93 ILE A N 1
ATOM 752 C CA . ILE A 1 93 ? -14.057 0.672 10.873 1.00 95.75 93 ILE A CA 1
ATOM 753 C C . ILE A 1 93 ? -14.809 1.586 9.907 1.00 95.75 93 ILE A C 1
ATOM 755 O O . ILE A 1 93 ? -14.604 1.517 8.696 1.00 95.75 93 ILE A O 1
ATOM 759 N N . SER A 1 94 ? -15.701 2.422 10.435 1.00 92.25 94 SER A N 1
ATOM 760 C CA . SER A 1 94 ? -16.546 3.327 9.642 1.00 92.25 94 SER A CA 1
ATOM 761 C C . SER A 1 94 ? -15.965 4.736 9.498 1.00 92.25 94 SER A C 1
ATOM 763 O O . SER A 1 94 ? -16.463 5.531 8.700 1.00 92.25 94 SER A O 1
ATOM 765 N N . THR A 1 95 ? -14.911 5.061 10.250 1.00 93.56 95 THR A N 1
ATOM 766 C CA . THR A 1 95 ? -14.244 6.359 10.167 1.00 93.56 95 THR A CA 1
ATOM 767 C C . THR A 1 95 ? -13.446 6.488 8.872 1.00 93.56 95 THR A C 1
ATOM 769 O O . THR A 1 95 ? -12.906 5.528 8.325 1.00 93.56 95 THR A O 1
ATOM 772 N N . VAL A 1 96 ? -13.344 7.721 8.379 1.00 95.56 96 VAL A N 1
ATOM 773 C CA . VAL A 1 96 ? -12.622 8.030 7.138 1.00 95.56 96 VAL A CA 1
ATOM 774 C C . VAL A 1 96 ? -11.122 7.758 7.307 1.00 95.56 96 VAL A C 1
ATOM 776 O O . VAL A 1 96 ? -10.516 7.076 6.484 1.00 95.56 96 VAL A O 1
ATOM 779 N N . ASN A 1 97 ? -10.526 8.259 8.395 1.00 96.44 97 ASN A N 1
ATOM 780 C CA . ASN A 1 97 ? -9.180 7.887 8.838 1.00 96.44 97 ASN A CA 1
ATOM 781 C C . ASN A 1 97 ? -9.301 6.625 9.701 1.00 96.44 97 ASN A C 1
ATOM 783 O O . ASN A 1 97 ? -9.551 6.727 10.901 1.00 96.44 97 ASN A O 1
ATOM 787 N N . ALA A 1 98 ? -9.190 5.457 9.073 1.00 95.44 98 ALA A N 1
ATOM 788 C CA . ALA A 1 98 ? -9.572 4.194 9.691 1.00 95.44 98 ALA A CA 1
ATOM 789 C C . ALA A 1 98 ? -8.472 3.615 10.591 1.00 95.44 98 ALA A C 1
ATOM 791 O O . ALA A 1 98 ? -8.733 3.232 11.726 1.00 95.44 98 ALA A O 1
ATOM 792 N N . LEU A 1 99 ? -7.232 3.569 10.097 1.00 96.44 99 LEU A N 1
ATOM 793 C CA . LEU A 1 99 ? -6.086 3.030 10.833 1.00 96.44 99 LEU A CA 1
ATOM 794 C C . LEU A 1 99 ? -4.903 3.987 10.739 1.00 96.44 99 LEU A C 1
ATOM 796 O O . LEU A 1 99 ? -4.586 4.478 9.656 1.00 96.44 99 LEU A O 1
ATOM 800 N N . ARG A 1 100 ? -4.223 4.202 11.866 1.00 97.69 100 ARG A N 1
ATOM 801 C CA . ARG A 1 100 ? -2.977 4.962 11.953 1.00 97.69 100 ARG A CA 1
ATOM 802 C C . ARG A 1 100 ? -1.869 4.083 12.519 1.00 97.69 100 ARG A C 1
ATOM 804 O O . ARG A 1 100 ? -2.039 3.472 13.568 1.00 97.69 100 ARG A O 1
ATOM 811 N N . ILE A 1 101 ? -0.724 4.080 11.848 1.00 97.94 101 ILE A N 1
ATOM 812 C CA . ILE A 1 101 ? 0.529 3.509 12.352 1.00 97.94 101 ILE A CA 1
ATOM 813 C C . ILE A 1 101 ? 1.495 4.675 12.513 1.00 97.94 101 ILE A C 1
ATOM 815 O O . ILE A 1 101 ? 1.720 5.386 11.538 1.00 97.94 101 ILE A O 1
ATOM 819 N N . PHE A 1 102 ? 2.027 4.920 13.709 1.00 98.19 102 PHE A N 1
ATOM 820 C CA . PHE A 1 102 ? 2.767 6.154 13.971 1.00 98.19 102 PHE A CA 1
ATOM 821 C C . PHE A 1 102 ? 3.922 5.995 14.957 1.00 98.19 102 PHE A C 1
ATOM 823 O O . PHE A 1 102 ? 3.970 5.056 15.749 1.00 98.19 102 PHE A O 1
ATOM 830 N N . ASN A 1 103 ? 4.834 6.962 14.904 1.00 97.38 103 ASN A N 1
ATOM 831 C CA . ASN A 1 103 ? 5.759 7.312 15.977 1.00 97.38 103 ASN A CA 1
ATOM 832 C C . ASN A 1 103 ? 5.673 8.830 16.244 1.00 97.38 103 ASN A C 1
ATOM 834 O O . ASN A 1 103 ? 4.736 9.488 15.790 1.00 97.38 103 ASN A O 1
ATOM 838 N N . SER A 1 104 ? 6.640 9.396 16.971 1.00 94.69 104 SER A N 1
ATOM 839 C CA . SER A 1 104 ? 6.679 10.837 17.257 1.00 94.69 104 SER A CA 1
ATOM 840 C C . SER A 1 104 ? 6.817 11.706 16.001 1.00 94.69 104 SER A C 1
ATOM 842 O O . SER A 1 104 ? 6.274 12.806 15.956 1.00 94.69 104 SER A O 1
ATOM 844 N N . SER A 1 105 ? 7.517 11.225 14.972 1.00 96.94 105 SER A N 1
ATOM 845 C CA . SER A 1 105 ? 7.813 11.996 13.762 1.00 96.94 105 SER A CA 1
ATOM 846 C C . SER A 1 105 ? 6.733 11.855 12.693 1.00 96.94 105 SER A C 1
ATOM 848 O O . SER A 1 105 ? 6.287 12.854 12.145 1.00 96.94 105 SER A O 1
ATOM 850 N N . PHE A 1 106 ? 6.290 10.642 12.374 1.00 98.12 106 PHE A N 1
ATOM 851 C CA . PHE A 1 106 ? 5.361 10.416 11.268 1.00 98.12 106 PHE A CA 1
ATOM 852 C C . PHE A 1 106 ? 4.296 9.389 11.620 1.00 98.12 106 PHE A C 1
ATOM 854 O O . PHE A 1 106 ? 4.532 8.429 12.354 1.00 98.12 106 PHE A O 1
ATOM 861 N N . GLY A 1 107 ? 3.120 9.584 11.036 1.00 98.19 107 GLY A N 1
ATOM 862 C CA . GLY A 1 107 ? 2.040 8.616 10.990 1.00 98.19 107 GLY A CA 1
ATOM 863 C C . GLY A 1 107 ? 1.755 8.236 9.545 1.00 98.19 107 GLY A C 1
ATOM 864 O O . GLY A 1 107 ? 1.859 9.074 8.657 1.00 98.19 107 GLY A O 1
ATOM 865 N N . ALA A 1 108 ? 1.370 6.989 9.304 1.00 98.19 108 ALA A N 1
ATOM 866 C CA . ALA A 1 108 ? 0.781 6.523 8.058 1.00 98.19 108 ALA A CA 1
ATOM 867 C C . ALA A 1 108 ? -0.690 6.189 8.317 1.00 98.19 108 ALA A C 1
ATOM 869 O O . ALA A 1 108 ? -1.006 5.346 9.161 1.00 98.19 108 ALA A O 1
ATOM 870 N N . ILE A 1 109 ? -1.584 6.873 7.606 1.00 98.25 109 ILE A N 1
ATOM 871 C CA . ILE A 1 109 ? -3.030 6.758 7.776 1.00 98.25 109 ILE A CA 1
ATOM 872 C C . ILE A 1 109 ? -3.608 5.988 6.591 1.00 98.25 109 ILE A C 1
ATOM 874 O O . ILE A 1 109 ? -3.511 6.430 5.443 1.00 98.25 109 ILE A O 1
ATOM 878 N N . PHE A 1 110 ? -4.256 4.864 6.881 1.00 98.00 110 PHE A N 1
ATOM 879 C CA . PHE A 1 110 ? -5.118 4.154 5.944 1.00 98.00 110 PHE A CA 1
ATOM 880 C C . PHE A 1 110 ? -6.465 4.858 5.941 1.00 98.00 110 PHE A C 1
ATOM 882 O O . PHE A 1 110 ? -7.225 4.806 6.914 1.00 98.00 110 PHE A O 1
ATOM 889 N N . ARG A 1 111 ? -6.726 5.578 4.855 1.00 97.38 111 ARG A N 1
ATOM 890 C CA . ARG A 1 111 ? -7.875 6.465 4.739 1.00 97.38 111 ARG A CA 1
ATOM 891 C C . ARG A 1 111 ? -8.790 5.994 3.624 1.00 97.38 111 ARG A C 1
ATOM 893 O O . ARG A 1 111 ? -8.381 5.990 2.465 1.00 97.38 111 ARG A O 1
ATOM 900 N N . ARG A 1 112 ? -10.045 5.693 3.954 1.00 95.44 112 ARG A N 1
ATOM 901 C CA . ARG A 1 112 ? -11.113 5.524 2.965 1.00 95.44 112 ARG A CA 1
ATOM 902 C C . ARG A 1 112 ? -11.821 6.865 2.797 1.00 95.44 112 ARG A C 1
ATOM 904 O O . ARG A 1 112 ? -12.607 7.247 3.655 1.00 95.44 112 ARG A O 1
ATOM 911 N N . SER A 1 113 ? -11.551 7.573 1.706 1.00 90.62 113 SER A N 1
ATOM 912 C CA . SER A 1 113 ? -12.150 8.878 1.397 1.00 90.62 113 SER A CA 1
ATOM 913 C C . SER A 1 113 ? -12.841 8.799 0.049 1.00 90.62 113 SER A C 1
ATOM 915 O O . SER A 1 113 ? -12.221 8.352 -0.912 1.00 90.62 113 SER A O 1
ATOM 917 N N . GLU A 1 114 ? -14.091 9.254 -0.029 1.00 88.25 114 GLU A N 1
ATOM 918 C CA . GLU A 1 114 ? -14.873 9.223 -1.272 1.00 88.25 114 GLU A CA 1
ATOM 919 C C . GLU A 1 114 ? -14.871 7.808 -1.891 1.00 88.25 114 GLU A C 1
ATOM 921 O O . GLU A 1 114 ? -15.291 6.841 -1.250 1.00 88.25 114 GLU A O 1
ATOM 926 N N . GLU A 1 115 ? -14.363 7.682 -3.117 1.00 95.69 115 GLU A N 1
ATOM 927 C CA . GLU A 1 115 ? -14.253 6.434 -3.870 1.00 95.69 115 GLU A CA 1
ATOM 928 C C . GLU A 1 115 ? -12.846 5.827 -3.823 1.00 95.69 115 GLU A C 1
ATOM 930 O O . GLU A 1 115 ? -12.520 4.993 -4.663 1.00 95.69 115 GLU A O 1
ATOM 935 N N . CYS A 1 116 ? -11.988 6.236 -2.887 1.00 97.19 116 CYS A N 1
ATOM 936 C CA . CYS A 1 116 ? -10.595 5.807 -2.841 1.00 97.19 116 CYS A CA 1
ATOM 937 C C . CYS A 1 116 ? -10.173 5.280 -1.464 1.00 97.19 116 CYS A C 1
ATOM 939 O O . CYS A 1 116 ? -10.576 5.787 -0.414 1.00 97.19 116 CYS A O 1
ATOM 941 N N . LEU A 1 117 ? -9.285 4.286 -1.480 1.00 97.75 117 LEU A N 1
ATOM 942 C CA . LEU A 1 117 ? -8.432 3.934 -0.351 1.00 97.75 117 LEU A CA 1
ATOM 943 C C . LEU A 1 117 ? -7.049 4.549 -0.575 1.00 97.75 117 LEU A C 1
ATOM 945 O O . LEU A 1 117 ? -6.414 4.314 -1.603 1.00 97.75 117 LEU A O 1
ATOM 949 N N . HIS A 1 118 ? -6.568 5.303 0.403 1.00 97.94 118 HIS A N 1
ATOM 950 C CA . HIS A 1 118 ? -5.244 5.908 0.388 1.00 97.94 118 HIS A CA 1
ATOM 951 C C . HIS A 1 118 ? -4.398 5.416 1.559 1.00 97.94 118 HIS A C 1
ATOM 953 O O . HIS A 1 118 ? -4.922 5.132 2.637 1.00 97.94 118 HIS A O 1
ATOM 959 N N . ILE A 1 119 ? -3.080 5.417 1.362 1.00 97.88 119 ILE A N 1
ATOM 960 C CA . ILE A 1 119 ? -2.099 5.375 2.450 1.00 97.88 119 ILE A CA 1
ATOM 961 C C . ILE A 1 119 ? -1.411 6.738 2.454 1.00 97.88 119 ILE A C 1
ATOM 963 O O . ILE A 1 119 ? -0.689 7.066 1.510 1.00 97.88 119 ILE A O 1
ATOM 967 N N . ILE A 1 120 ? -1.698 7.560 3.465 1.00 97.94 120 ILE A N 1
ATOM 968 C CA . ILE A 1 120 ? -1.283 8.969 3.505 1.00 97.94 120 ILE A CA 1
ATOM 969 C C . ILE A 1 120 ? -0.397 9.213 4.726 1.00 97.94 120 ILE A C 1
ATOM 971 O O . ILE A 1 120 ? -0.851 8.967 5.846 1.00 97.94 120 ILE A O 1
ATOM 975 N N . PRO A 1 121 ? 0.837 9.713 4.549 1.00 98.25 121 PRO A N 1
ATOM 976 C CA . PRO A 1 121 ? 1.649 10.133 5.676 1.00 98.25 121 PRO A CA 1
ATOM 977 C C . PRO A 1 121 ? 1.115 11.436 6.289 1.00 98.25 121 PRO A C 1
ATOM 979 O O . PRO A 1 121 ? 0.534 12.275 5.594 1.00 98.25 121 PRO A O 1
ATOM 982 N N . THR A 1 122 ? 1.335 11.627 7.584 1.00 98.50 122 THR A N 1
ATOM 983 C CA . THR A 1 122 ? 1.180 12.927 8.252 1.00 98.50 122 THR A CA 1
ATOM 984 C C . THR A 1 122 ? 2.272 13.895 7.799 1.00 98.50 122 THR A C 1
ATOM 986 O O . THR A 1 122 ? 3.194 13.534 7.063 1.00 98.50 122 THR A O 1
ATOM 989 N N . ARG A 1 123 ? 2.202 15.138 8.278 1.00 97.56 123 ARG A N 1
ATOM 990 C CA . ARG A 1 123 ? 3.386 16.002 8.313 1.00 97.56 123 ARG A CA 1
ATOM 991 C C . ARG A 1 123 ? 4.400 15.474 9.333 1.00 97.56 123 ARG A C 1
ATOM 993 O O . ARG A 1 123 ? 4.058 14.677 10.210 1.00 97.56 123 ARG A O 1
ATOM 1000 N N . GLU A 1 124 ? 5.643 15.914 9.179 1.00 97.62 124 GLU A N 1
ATOM 1001 C CA . GLU A 1 124 ? 6.718 15.623 10.124 1.00 97.62 124 GLU A CA 1
ATOM 1002 C C . GLU A 1 124 ? 6.413 16.228 11.500 1.00 97.62 124 GLU A C 1
ATOM 1004 O O . GLU A 1 124 ? 5.904 17.340 11.598 1.00 97.62 124 GLU A O 1
ATOM 1009 N N . ASN A 1 125 ? 6.730 15.478 12.554 1.00 97.19 125 ASN A N 1
ATOM 1010 C CA . ASN A 1 125 ? 6.444 15.749 13.967 1.00 97.19 125 ASN A CA 1
ATOM 1011 C C . ASN A 1 125 ? 4.955 15.786 14.344 1.00 97.19 125 ASN A C 1
ATOM 1013 O O . ASN A 1 125 ? 4.605 16.174 15.456 1.00 97.19 125 ASN A O 1
ATOM 1017 N N . GLU A 1 126 ? 4.074 15.331 13.453 1.00 97.06 126 GLU A N 1
ATOM 1018 C CA . GLU A 1 126 ? 2.638 15.224 13.714 1.00 97.06 126 GLU A CA 1
ATOM 1019 C C . GLU A 1 126 ? 2.162 13.758 13.647 1.00 97.06 126 GLU A C 1
ATOM 1021 O O . GLU A 1 126 ? 1.053 13.463 13.201 1.00 97.06 126 GLU A O 1
ATOM 1026 N N . GLY A 1 127 ? 3.005 12.801 14.047 1.00 97.38 127 GLY A N 1
ATOM 1027 C CA . GLY A 1 127 ? 2.736 11.387 13.787 1.00 97.38 127 GLY A CA 1
ATOM 1028 C C . GLY A 1 127 ? 1.489 10.833 14.482 1.00 97.38 127 GLY A C 1
ATOM 1029 O O . GLY A 1 127 ? 0.659 10.190 13.835 1.00 97.38 127 GLY A O 1
ATOM 1030 N N . GLU A 1 128 ? 1.319 11.126 15.770 1.00 96.31 128 GLU A N 1
ATOM 1031 C CA . GLU A 1 128 ? 0.187 10.649 16.577 1.00 96.31 128 GLU A CA 1
ATOM 1032 C C . GLU A 1 128 ? -1.101 11.432 16.289 1.00 96.31 128 GLU A C 1
ATOM 1034 O O . GLU A 1 128 ? -2.109 10.854 15.882 1.00 96.31 128 GLU A O 1
ATOM 1039 N N . ASN A 1 129 ? -1.041 12.760 16.423 1.00 95.31 129 ASN A N 1
ATOM 1040 C CA . ASN A 1 129 ? -2.222 13.631 16.430 1.00 95.31 129 ASN A CA 1
ATOM 1041 C C . ASN A 1 129 ? -2.390 14.479 15.158 1.00 95.31 129 ASN A C 1
ATOM 1043 O O . ASN A 1 129 ? -3.359 15.223 15.030 1.00 95.31 129 ASN A O 1
ATOM 1047 N N . GLY A 1 130 ? -1.462 14.381 14.205 1.00 95.88 130 GLY A N 1
ATOM 1048 C CA . GLY A 1 130 ? -1.492 15.168 12.976 1.00 95.88 130 GLY A CA 1
ATOM 1049 C C . GLY A 1 130 ? -2.596 14.786 12.018 1.00 95.88 130 GLY A C 1
ATOM 1050 O O . GLY A 1 130 ? -3.003 13.622 11.924 1.00 95.88 130 GLY A O 1
ATOM 1051 N N . ASN A 1 131 ? -3.017 15.762 11.222 1.00 95.62 131 ASN A N 1
ATOM 1052 C CA . ASN A 1 131 ? -3.899 15.524 10.089 1.00 95.62 131 ASN A CA 1
ATOM 1053 C C . ASN A 1 131 ? -3.159 14.832 8.931 1.00 95.62 131 ASN A C 1
ATOM 1055 O O . ASN A 1 131 ? -1.941 14.640 8.944 1.00 95.62 131 ASN A O 1
ATOM 1059 N N . ILE A 1 132 ? -3.915 14.443 7.902 1.00 96.06 132 ILE A N 1
ATOM 1060 C CA . ILE A 1 132 ? -3.328 13.925 6.665 1.00 96.06 132 ILE A CA 1
ATOM 1061 C C . ILE A 1 132 ? -2.409 14.968 6.011 1.00 96.06 132 ILE A C 1
ATOM 1063 O O . ILE A 1 132 ? -2.757 16.145 5.904 1.00 96.06 132 ILE A O 1
ATOM 1067 N N . GLY A 1 133 ? -1.244 14.528 5.538 1.00 95.81 133 GLY A N 1
ATOM 1068 C CA . GLY A 1 133 ? -0.323 15.360 4.773 1.00 95.81 133 GLY A CA 1
ATOM 1069 C C . GLY A 1 133 ? -0.765 15.583 3.317 1.00 95.81 133 GLY A C 1
ATOM 1070 O O . GLY A 1 133 ? -1.774 15.033 2.852 1.00 95.81 133 GLY A O 1
ATOM 1071 N N . PRO A 1 134 ? 0.002 16.382 2.552 1.00 95.69 134 PRO A N 1
ATOM 1072 C CA . PRO A 1 134 ? -0.300 16.670 1.148 1.00 95.69 134 PRO A CA 1
ATOM 1073 C C . PRO A 1 134 ? 0.061 15.514 0.201 1.00 95.69 134 PRO A C 1
ATOM 1075 O O . PRO A 1 134 ? -0.431 15.468 -0.922 1.00 95.69 134 PRO A O 1
ATOM 1078 N N . LEU A 1 135 ? 0.904 14.574 0.637 1.00 97.44 135 LEU A N 1
ATOM 1079 C CA . LEU A 1 135 ? 1.415 13.501 -0.215 1.00 97.44 135 LEU A CA 1
ATOM 1080 C C . LEU A 1 135 ? 0.332 12.460 -0.532 1.00 97.44 135 LEU A C 1
ATOM 1082 O O . LEU A 1 135 ? -0.527 12.157 0.301 1.00 97.44 135 LEU A O 1
ATOM 1086 N N . ARG A 1 136 ? 0.400 11.861 -1.726 1.00 96.19 136 ARG A N 1
ATOM 1087 C CA . ARG A 1 136 ? -0.449 10.729 -2.149 1.00 96.19 136 ARG A CA 1
ATOM 1088 C C . ARG A 1 136 ? 0.399 9.572 -2.702 1.00 96.19 136 ARG A C 1
ATOM 1090 O O . ARG A 1 136 ? 0.358 9.303 -3.903 1.00 96.19 136 ARG A O 1
ATOM 1097 N N . PRO A 1 137 ? 1.201 8.887 -1.860 1.00 97.81 137 PRO A N 1
ATOM 1098 C CA . PRO A 1 137 ? 2.110 7.837 -2.329 1.00 97.81 137 PRO A CA 1
ATOM 1099 C C . PRO A 1 137 ? 1.384 6.640 -2.939 1.00 97.81 137 PRO A C 1
ATOM 1101 O O . PRO A 1 137 ? 1.841 6.113 -3.945 1.00 97.81 137 PRO A O 1
ATOM 1104 N N . PHE A 1 138 ? 0.241 6.247 -2.370 1.00 98.25 138 PHE A N 1
ATOM 1105 C CA . PHE A 1 138 ? -0.583 5.146 -2.860 1.00 98.25 138 PHE A CA 1
ATOM 1106 C C . PHE A 1 138 ? -2.065 5.517 -2.815 1.00 98.25 138 PHE A C 1
ATOM 1108 O O . PHE A 1 138 ? -2.567 5.996 -1.794 1.00 98.25 138 PHE A O 1
ATOM 1115 N N . THR A 1 139 ? -2.764 5.271 -3.920 1.00 98.12 139 THR A N 1
ATOM 1116 C CA . THR A 1 139 ? -4.215 5.428 -4.044 1.00 98.12 139 THR A CA 1
ATOM 1117 C C . THR A 1 139 ? -4.788 4.253 -4.821 1.00 98.12 139 THR A C 1
ATOM 1119 O O . THR A 1 139 ? -4.360 4.006 -5.944 1.00 98.12 139 THR A O 1
ATOM 1122 N N . LEU A 1 140 ? -5.778 3.573 -4.251 1.00 98.56 140 LEU A N 1
ATOM 1123 C CA . LEU A 1 140 ? -6.626 2.596 -4.925 1.00 98.56 140 LEU A CA 1
ATOM 1124 C C . LEU A 1 140 ? -8.005 3.215 -5.139 1.00 98.56 140 LEU A C 1
ATOM 1126 O O . LEU A 1 140 ? -8.708 3.505 -4.172 1.00 98.56 140 LEU A O 1
ATOM 1130 N N . ASN A 1 141 ? -8.412 3.383 -6.393 1.00 98.12 141 ASN A N 1
ATOM 1131 C CA . ASN A 1 141 ? -9.785 3.749 -6.711 1.00 98.12 141 ASN A CA 1
ATOM 1132 C C . ASN A 1 141 ? -10.693 2.519 -6.534 1.00 98.12 141 ASN A C 1
ATOM 1134 O O . ASN A 1 141 ? -10.533 1.514 -7.222 1.00 98.12 141 ASN A O 1
ATOM 1138 N N . LEU A 1 142 ? -11.652 2.601 -5.618 1.00 97.62 142 LEU A N 1
ATOM 1139 C CA . LEU A 1 142 ? -12.543 1.510 -5.218 1.00 97.62 142 LEU A CA 1
ATOM 1140 C C . LEU A 1 142 ? -13.608 1.190 -6.272 1.00 97.62 142 LEU A C 1
ATOM 1142 O O . LEU A 1 142 ? -14.157 0.093 -6.264 1.00 97.62 142 LEU A O 1
ATOM 1146 N N . ARG A 1 143 ? -13.895 2.122 -7.188 1.00 97.31 143 ARG A N 1
ATOM 1147 C CA . ARG A 1 143 ? -14.840 1.906 -8.289 1.00 97.31 143 ARG A CA 1
ATOM 1148 C C . ARG A 1 143 ? -14.215 1.126 -9.446 1.00 97.31 143 ARG A C 1
ATOM 1150 O O . ARG A 1 143 ? -14.890 0.321 -10.074 1.00 97.31 143 ARG A O 1
ATOM 1157 N N . THR A 1 144 ? -12.944 1.384 -9.743 1.00 97.88 144 THR A N 1
ATOM 1158 C CA . THR A 1 144 ? -12.253 0.863 -10.939 1.00 97.88 144 THR A CA 1
ATOM 1159 C C . THR A 1 144 ? -11.157 -0.151 -10.627 1.00 97.88 144 THR A C 1
ATOM 1161 O O . THR A 1 144 ? -10.637 -0.783 -11.541 1.00 97.88 144 THR A O 1
ATOM 1164 N N . GLY A 1 145 ? -10.746 -0.274 -9.363 1.00 98.06 145 GLY A N 1
ATOM 1165 C CA . GLY A 1 145 ? -9.586 -1.069 -8.956 1.00 98.06 145 GLY A CA 1
ATOM 1166 C C . GLY A 1 145 ? -8.237 -0.470 -9.375 1.00 98.06 145 GLY A C 1
ATOM 1167 O O . GLY A 1 145 ? -7.197 -1.076 -9.126 1.00 98.06 145 GLY A O 1
ATOM 1168 N N . ARG A 1 146 ? -8.215 0.711 -10.014 1.00 97.88 146 ARG A N 1
ATOM 1169 C CA . ARG A 1 146 ? -6.976 1.327 -10.499 1.00 97.88 146 ARG A CA 1
ATOM 1170 C C . ARG A 1 146 ? -6.118 1.809 -9.334 1.00 97.88 146 ARG A C 1
ATOM 1172 O O . ARG A 1 146 ? -6.587 2.557 -8.477 1.00 97.88 146 ARG A O 1
ATOM 1179 N N . ILE A 1 147 ? -4.842 1.440 -9.372 1.00 98.50 147 ILE A N 1
ATOM 1180 C CA . ILE A 1 147 ? -3.818 1.943 -8.459 1.00 98.50 147 ILE A CA 1
ATOM 1181 C C . ILE A 1 147 ? -3.072 3.109 -9.115 1.00 98.50 147 ILE A C 1
ATOM 1183 O O . ILE A 1 147 ? -2.703 3.043 -10.289 1.00 98.50 147 ILE A O 1
ATOM 1187 N N . SER A 1 148 ? -2.822 4.155 -8.331 1.00 97.44 148 SER A N 1
ATOM 1188 C CA . SER A 1 148 ? -1.976 5.294 -8.685 1.00 97.44 148 SER A CA 1
ATOM 1189 C C . SER A 1 148 ? -0.926 5.518 -7.598 1.00 97.44 148 SER A C 1
ATOM 1191 O O . SER A 1 148 ? -1.258 5.549 -6.411 1.00 97.44 148 SER A O 1
ATOM 1193 N N . MET A 1 149 ? 0.329 5.715 -8.008 1.00 98.19 149 MET A N 1
ATOM 1194 C CA . MET A 1 149 ? 1.434 6.091 -7.123 1.00 98.19 149 MET A CA 1
ATOM 1195 C C . MET A 1 149 ? 1.931 7.493 -7.478 1.00 98.19 149 MET A C 1
ATOM 1197 O O . MET A 1 149 ? 2.454 7.705 -8.569 1.00 98.19 149 MET A O 1
ATOM 1201 N N . GLY A 1 150 ? 1.729 8.462 -6.581 1.00 97.50 150 GLY A N 1
ATOM 1202 C CA . GLY A 1 150 ? 1.963 9.885 -6.867 1.00 97.50 150 GLY A CA 1
ATOM 1203 C C . GLY A 1 150 ? 3.388 10.385 -6.619 1.00 97.50 150 GLY A C 1
ATOM 1204 O O . GLY A 1 150 ? 3.691 11.525 -6.952 1.00 97.50 150 GLY A O 1
ATOM 1205 N N . HIS A 1 151 ? 4.259 9.564 -6.025 1.00 97.44 151 HIS A N 1
ATOM 1206 C CA . HIS A 1 151 ? 5.600 9.980 -5.586 1.00 97.44 151 HIS A CA 1
ATOM 1207 C C . HIS A 1 151 ? 6.701 9.009 -6.038 1.00 97.44 151 HIS A C 1
ATOM 1209 O O . HIS A 1 151 ? 7.665 8.766 -5.317 1.00 97.44 151 HIS A O 1
ATOM 1215 N N . GLY A 1 152 ? 6.555 8.464 -7.250 1.00 96.62 152 GLY A N 1
ATOM 1216 C CA . GLY A 1 152 ? 7.508 7.526 -7.845 1.00 96.62 152 GLY A CA 1
ATOM 1217 C C . GLY A 1 152 ? 7.371 6.089 -7.332 1.00 96.62 152 GLY A C 1
ATOM 1218 O O . GLY A 1 152 ? 6.546 5.786 -6.471 1.00 96.62 152 GLY A O 1
ATOM 1219 N N . LEU A 1 153 ? 8.177 5.196 -7.908 1.00 97.44 153 LEU A N 1
ATOM 1220 C CA . LEU A 1 153 ? 8.241 3.772 -7.580 1.00 97.44 153 LEU A CA 1
ATOM 1221 C C . LEU A 1 153 ? 9.669 3.266 -7.828 1.00 97.44 153 LEU A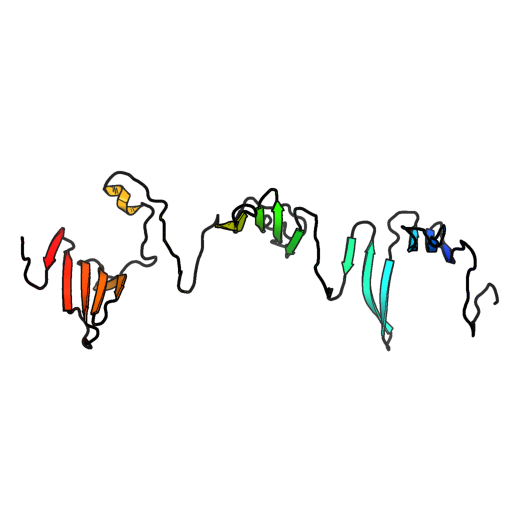 C 1
ATOM 1223 O O . LEU A 1 153 ? 10.240 3.520 -8.886 1.00 97.44 153 LEU A O 1
ATOM 1227 N N . VAL A 1 154 ? 10.236 2.541 -6.863 1.00 97.81 154 VAL A N 1
ATOM 1228 C CA . VAL A 1 154 ? 11.529 1.848 -6.986 1.00 97.81 154 VAL A CA 1
ATOM 1229 C C . VAL A 1 154 ? 11.292 0.355 -6.771 1.00 97.81 154 VAL A C 1
ATOM 1231 O O . VAL A 1 154 ? 10.630 -0.022 -5.807 1.00 97.81 154 VAL A O 1
ATOM 1234 N N . VAL A 1 155 ? 11.829 -0.488 -7.658 1.00 97.62 155 VAL A N 1
ATOM 1235 C CA . VAL A 1 155 ? 11.668 -1.953 -7.634 1.00 97.62 155 VAL A CA 1
ATOM 1236 C C . VAL A 1 155 ? 13.053 -2.602 -7.720 1.00 97.62 155 VAL A C 1
ATOM 1238 O O . VAL A 1 155 ? 13.836 -2.249 -8.596 1.00 97.62 155 VAL A O 1
ATOM 1241 N N . THR A 1 156 ? 13.371 -3.525 -6.806 1.00 96.94 156 THR A N 1
ATOM 1242 C CA . THR A 1 156 ? 14.687 -4.208 -6.732 1.00 96.94 156 THR A CA 1
ATOM 1243 C C . THR A 1 156 ? 14.816 -5.386 -7.716 1.00 96.94 156 THR A C 1
ATOM 1245 O O . THR A 1 156 ? 15.888 -5.965 -7.845 1.00 96.94 156 THR A O 1
ATOM 1248 N N . GLY A 1 157 ? 13.744 -5.742 -8.428 1.00 96.56 157 GLY A N 1
ATOM 1249 C CA . GLY A 1 157 ? 13.703 -6.841 -9.397 1.00 96.56 157 GLY A CA 1
ATOM 1250 C C . GLY A 1 157 ? 12.863 -6.501 -10.629 1.00 96.56 157 GLY A C 1
ATOM 1251 O O . GLY A 1 157 ? 12.772 -5.340 -11.025 1.00 96.56 157 GLY A O 1
ATOM 1252 N N . ASP A 1 158 ? 12.240 -7.518 -11.219 1.00 97.69 158 ASP A N 1
ATOM 1253 C CA . ASP A 1 158 ? 11.514 -7.379 -12.480 1.00 97.69 158 ASP A CA 1
ATOM 1254 C C . ASP A 1 158 ? 10.151 -6.689 -12.326 1.00 97.69 158 ASP A C 1
ATOM 1256 O O . ASP A 1 158 ? 9.463 -6.809 -11.309 1.00 97.69 158 ASP A O 1
ATOM 1260 N N . ILE A 1 159 ? 9.726 -6.012 -13.395 1.00 97.31 159 ILE A N 1
ATOM 1261 C CA . ILE A 1 159 ? 8.362 -5.506 -13.562 1.00 97.31 159 ILE A CA 1
ATOM 1262 C C . ILE A 1 159 ? 7.711 -6.288 -14.703 1.00 97.31 159 ILE A C 1
ATOM 1264 O O . ILE A 1 159 ? 8.122 -6.170 -15.856 1.00 97.31 159 ILE A O 1
ATOM 1268 N N . PHE A 1 160 ? 6.664 -7.052 -14.391 1.00 97.25 160 PHE A N 1
ATOM 1269 C CA . PHE A 1 160 ? 5.848 -7.746 -15.385 1.00 97.25 160 PHE A CA 1
ATOM 1270 C C . PHE A 1 160 ? 4.554 -6.968 -15.647 1.00 97.25 160 PHE A C 1
ATOM 1272 O O . PHE A 1 160 ? 3.793 -6.677 -14.724 1.00 97.25 160 PHE A O 1
ATOM 1279 N N . THR A 1 161 ? 4.295 -6.616 -16.906 1.00 97.31 161 THR A N 1
ATOM 1280 C CA . THR A 1 161 ? 3.085 -5.896 -17.322 1.00 97.31 161 THR A CA 1
ATOM 1281 C C . THR A 1 161 ? 2.674 -6.299 -18.734 1.00 97.31 161 THR A C 1
ATOM 1283 O O . THR A 1 161 ? 3.523 -6.599 -19.568 1.00 97.31 161 THR A O 1
ATOM 1286 N N . ASN A 1 162 ? 1.373 -6.245 -19.028 1.00 98.25 162 ASN A N 1
ATOM 1287 C CA . ASN A 1 162 ? 0.851 -6.492 -20.375 1.00 98.25 162 ASN A CA 1
ATOM 1288 C C . ASN A 1 162 ? 1.323 -5.428 -21.373 1.00 98.25 162 ASN A C 1
ATOM 1290 O O . ASN A 1 162 ? 1.639 -5.730 -22.520 1.00 98.25 162 ASN A O 1
ATOM 1294 N N . ARG A 1 163 ? 1.324 -4.160 -20.947 1.00 98.06 163 ARG A N 1
ATOM 1295 C CA . ARG A 1 163 ? 1.794 -3.021 -21.742 1.00 98.06 163 ARG A CA 1
ATOM 1296 C C . ARG A 1 163 ? 2.484 -2.022 -20.827 1.00 98.06 163 ARG A C 1
ATOM 1298 O O . ARG A 1 163 ? 1.999 -1.751 -19.729 1.00 98.06 163 ARG A O 1
ATOM 1305 N N . PHE A 1 164 ? 3.580 -1.446 -21.304 1.00 97.69 164 PHE A N 1
ATOM 1306 C CA . PHE A 1 164 ? 4.275 -0.361 -20.627 1.00 97.69 164 PHE A CA 1
ATOM 1307 C C . PHE A 1 164 ? 4.051 0.934 -21.406 1.00 97.69 164 PHE A C 1
ATOM 1309 O O . PHE A 1 164 ? 4.563 1.097 -22.511 1.00 97.69 164 PHE A O 1
ATOM 1316 N N . LEU A 1 165 ? 3.221 1.821 -20.857 1.00 98.00 165 LEU A N 1
ATOM 1317 C CA . LEU A 1 165 ? 2.951 3.125 -21.450 1.00 98.00 165 LEU A CA 1
ATOM 1318 C C . LEU A 1 165 ? 3.846 4.167 -20.791 1.00 98.00 165 LEU A C 1
ATOM 1320 O O . LEU A 1 165 ? 3.947 4.228 -19.567 1.00 98.00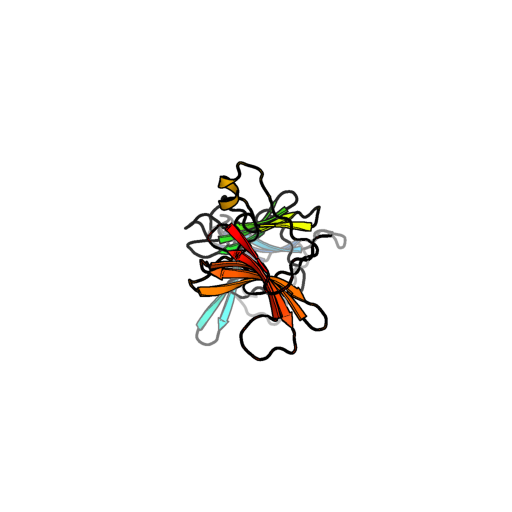 165 LEU A O 1
ATOM 1324 N N . ILE A 1 166 ? 4.444 5.015 -21.616 1.00 98.06 166 ILE A N 1
ATOM 1325 C CA . ILE A 1 166 ? 5.229 6.163 -21.180 1.00 98.06 166 ILE A CA 1
ATOM 1326 C C . ILE A 1 166 ? 4.350 7.393 -21.378 1.00 98.06 166 ILE A C 1
ATOM 1328 O O . ILE A 1 166 ? 3.694 7.513 -22.412 1.00 98.06 166 ILE A O 1
ATOM 1332 N N . ASN A 1 167 ? 4.334 8.315 -20.414 1.00 97.81 167 ASN A N 1
ATOM 1333 C CA . ASN A 1 167 ? 3.718 9.630 -20.604 1.00 97.81 167 ASN A CA 1
ATOM 1334 C C . ASN A 1 167 ? 4.602 10.488 -21.528 1.00 97.81 167 ASN A C 1
ATOM 1336 O O . ASN A 1 167 ? 5.275 11.416 -21.077 1.00 97.81 167 ASN A O 1
ATOM 1340 N N . SER A 1 168 ? 4.685 10.080 -22.793 1.00 97.44 168 SER A N 1
ATOM 1341 C CA . SER A 1 168 ? 5.559 10.641 -23.821 1.00 97.44 168 SER A CA 1
ATOM 1342 C C . SER A 1 168 ? 5.199 12.089 -24.145 1.00 97.44 168 SER A C 1
ATOM 1344 O O . SER A 1 168 ? 4.039 12.486 -24.032 1.00 97.44 168 SER A O 1
ATOM 1346 N N . SER A 1 169 ? 6.177 12.864 -24.608 1.00 96.81 169 SER A N 1
ATOM 1347 C CA . SER A 1 169 ? 6.010 14.271 -24.981 1.00 96.81 169 SER A CA 1
ATOM 1348 C C . SER A 1 169 ? 6.574 14.571 -26.375 1.00 96.81 169 SER A C 1
ATOM 1350 O O . SER A 1 169 ? 7.350 13.796 -26.929 1.00 96.81 169 SER A O 1
ATOM 1352 N N . THR A 1 170 ? 6.169 15.703 -26.957 1.00 97.12 170 THR A N 1
ATOM 1353 C CA . THR A 1 170 ? 6.624 16.197 -28.269 1.00 97.12 170 THR A CA 1
ATOM 1354 C C . THR A 1 170 ? 7.332 17.539 -28.118 1.00 97.12 170 THR A C 1
ATOM 1356 O O . THR A 1 170 ? 6.911 18.368 -27.313 1.00 97.12 170 THR A O 1
ATOM 1359 N N . GLY A 1 171 ? 8.381 17.787 -28.903 1.00 97.06 171 GLY A N 1
ATOM 1360 C CA . GLY A 1 171 ? 9.137 19.038 -28.843 1.00 97.06 171 GLY A CA 1
ATOM 1361 C C . GLY A 1 171 ? 10.227 19.126 -29.909 1.00 97.06 171 GLY A C 1
ATOM 1362 O O . GLY A 1 171 ? 10.232 18.358 -30.867 1.00 97.06 171 GLY A O 1
ATOM 1363 N N . MET A 1 172 ? 11.153 20.071 -29.736 1.00 98.25 172 MET A N 1
ATOM 1364 C CA . MET A 1 172 ? 12.309 20.234 -30.624 1.00 98.25 172 MET A CA 1
ATOM 1365 C C . MET A 1 172 ? 13.254 19.028 -30.551 1.00 98.25 172 MET A C 1
ATOM 1367 O O . MET A 1 172 ? 13.376 18.407 -29.497 1.00 98.25 172 MET A O 1
ATOM 1371 N N . TRP A 1 173 ? 14.004 18.772 -31.629 1.00 98.19 173 TRP A N 1
ATOM 1372 C CA . TRP A 1 173 ? 15.009 17.699 -31.699 1.00 98.19 173 TRP A CA 1
ATOM 1373 C C . TRP A 1 173 ? 15.958 17.670 -30.496 1.00 98.19 173 TRP A C 1
ATOM 1375 O O . TRP A 1 173 ? 16.205 16.615 -29.920 1.00 98.19 173 TRP A O 1
ATOM 1385 N N . ILE A 1 174 ? 16.448 18.835 -30.064 1.00 97.88 174 ILE A N 1
ATOM 1386 C CA . ILE A 1 174 ? 17.380 18.926 -28.933 1.00 97.88 174 ILE A CA 1
ATOM 1387 C C . ILE A 1 174 ? 16.754 18.509 -27.591 1.00 97.88 174 ILE A C 1
ATOM 1389 O O . ILE A 1 174 ? 17.465 18.013 -26.721 1.00 97.88 174 ILE A O 1
ATOM 1393 N N . HIS A 1 175 ? 15.432 18.640 -27.438 1.00 98.00 175 HIS A N 1
ATOM 1394 C CA . HIS A 1 175 ? 14.716 18.285 -26.209 1.00 98.00 175 HIS A CA 1
ATOM 1395 C C . HIS A 1 175 ? 14.462 16.783 -26.066 1.00 98.00 175 HIS A C 1
ATOM 1397 O O . HIS A 1 175 ? 14.042 16.359 -24.995 1.00 98.00 175 HIS A O 1
ATOM 1403 N N . MET A 1 176 ? 14.761 15.954 -27.077 1.00 98.06 176 MET A N 1
ATOM 1404 C CA . MET A 1 176 ? 14.710 14.489 -26.929 1.00 98.06 176 MET A CA 1
ATOM 1405 C C . MET A 1 176 ? 15.607 13.972 -25.786 1.00 98.06 176 MET A C 1
ATOM 1407 O O . MET A 1 176 ? 15.417 12.853 -25.324 1.00 98.06 176 MET A O 1
ATOM 1411 N N . ARG A 1 177 ? 16.549 14.794 -25.300 1.00 97.50 177 ARG A N 1
ATOM 1412 C CA . ARG A 1 177 ? 17.394 14.527 -24.124 1.00 97.50 177 ARG A CA 1
ATOM 1413 C C . ARG A 1 177 ? 16.631 14.521 -22.793 1.00 97.50 177 ARG A C 1
ATOM 1415 O O . ARG A 1 177 ? 17.062 13.833 -21.877 1.00 97.50 177 ARG A O 1
ATOM 1422 N N . ASP A 1 178 ? 15.514 15.244 -22.711 1.00 97.25 178 ASP A N 1
ATOM 1423 C CA . ASP A 1 178 ? 14.759 15.481 -21.469 1.00 97.25 178 ASP A CA 1
ATOM 1424 C C . ASP A 1 178 ? 13.329 14.914 -21.524 1.00 97.25 178 ASP A C 1
ATOM 1426 O O . ASP A 1 178 ? 12.525 15.108 -20.610 1.00 97.25 178 ASP A O 1
ATOM 1430 N N . GLN A 1 179 ? 12.967 14.240 -22.619 1.00 97.94 179 GLN A N 1
ATOM 1431 C CA . GLN A 1 179 ? 11.647 13.634 -22.767 1.00 97.94 179 GLN A CA 1
ATOM 1432 C C . GLN A 1 179 ? 11.472 12.440 -21.828 1.00 97.94 179 GLN A C 1
ATOM 1434 O O . GLN A 1 179 ? 12.414 11.718 -21.507 1.00 97.94 179 GLN A O 1
ATOM 1439 N N . ASN A 1 180 ? 10.223 12.180 -21.441 1.00 98.19 180 ASN A N 1
ATOM 1440 C CA . ASN A 1 180 ? 9.882 10.956 -20.729 1.00 98.19 180 ASN A CA 1
ATOM 1441 C C . ASN A 1 180 ? 10.108 9.760 -21.660 1.00 98.19 180 ASN A C 1
ATOM 1443 O O . ASN A 1 180 ? 9.391 9.594 -22.650 1.00 98.19 180 ASN A O 1
ATOM 1447 N N . VAL A 1 181 ? 11.089 8.928 -21.321 1.00 97.69 181 VAL A N 1
ATOM 1448 C CA . VAL A 1 181 ? 11.487 7.735 -22.075 1.00 97.69 181 VAL A CA 1
ATOM 1449 C C . VAL A 1 181 ? 11.829 6.591 -21.122 1.00 97.69 181 VAL A C 1
ATOM 1451 O O . VAL A 1 181 ? 11.943 6.776 -19.910 1.00 97.69 181 VAL A O 1
ATOM 1454 N N . ILE A 1 182 ? 12.031 5.396 -21.675 1.00 97.88 182 ILE A N 1
ATOM 1455 C CA . ILE A 1 182 ? 12.775 4.347 -20.974 1.00 97.88 182 ILE A CA 1
ATOM 1456 C C . ILE A 1 182 ? 14.260 4.665 -21.144 1.00 97.88 182 ILE A C 1
ATOM 1458 O O . ILE A 1 182 ? 14.742 4.772 -22.269 1.00 97.88 182 ILE A O 1
ATOM 1462 N N . MET A 1 183 ? 14.983 4.799 -20.036 1.00 97.44 183 MET A N 1
ATOM 1463 C CA . MET A 1 183 ? 16.422 5.058 -20.038 1.00 97.44 183 MET A CA 1
ATOM 1464 C C . MET A 1 183 ? 17.131 4.247 -18.956 1.00 97.44 183 MET A C 1
ATOM 1466 O O . MET A 1 183 ? 16.538 3.885 -17.937 1.00 97.44 183 MET A O 1
ATOM 1470 N N . GLY A 1 184 ? 18.421 3.991 -19.163 1.00 97.38 184 GLY A N 1
ATOM 1471 C CA . GLY A 1 184 ? 19.277 3.443 -18.120 1.00 97.38 184 GLY A CA 1
ATOM 1472 C C . GLY A 1 184 ? 19.445 4.453 -16.985 1.00 97.38 184 GLY A C 1
ATOM 1473 O O . GLY A 1 184 ? 19.786 5.609 -17.223 1.00 97.38 184 GLY A O 1
ATOM 1474 N N . ARG A 1 185 ? 19.242 4.016 -15.737 1.00 96.69 185 ARG A N 1
ATOM 1475 C CA . ARG A 1 185 ? 19.526 4.843 -14.550 1.00 96.69 185 ARG A CA 1
ATOM 1476 C C . ARG A 1 185 ? 21.014 5.194 -14.442 1.00 96.69 185 ARG A C 1
ATOM 1478 O O . ARG A 1 185 ? 21.36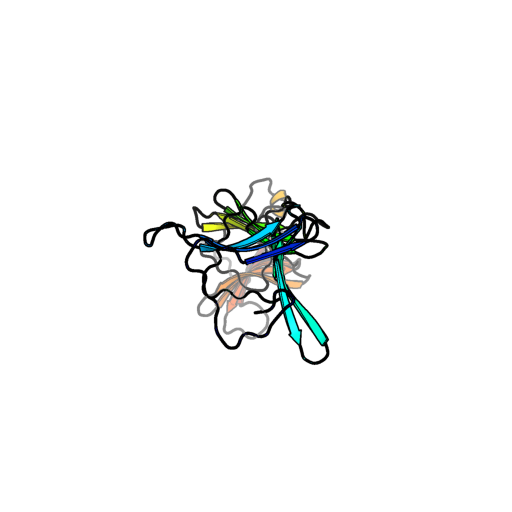5 6.244 -13.912 1.00 96.69 185 ARG A O 1
ATOM 1485 N N . ASN A 1 186 ? 21.882 4.297 -14.903 1.00 97.62 186 ASN A N 1
ATOM 1486 C CA . ASN A 1 186 ? 23.330 4.440 -14.846 1.00 97.62 186 ASN A CA 1
ATOM 1487 C C . ASN A 1 186 ? 23.883 4.679 -16.249 1.00 97.62 186 ASN A C 1
ATOM 1489 O O . ASN A 1 186 ? 23.606 3.901 -17.164 1.00 97.62 186 ASN A O 1
ATOM 1493 N N . ALA A 1 187 ? 24.702 5.720 -16.394 1.00 97.25 187 ALA A N 1
ATOM 1494 C CA . ALA A 1 187 ? 25.422 5.978 -17.631 1.00 97.25 187 ALA A CA 1
ATOM 1495 C C . ALA A 1 187 ? 26.324 4.788 -18.000 1.00 97.25 187 ALA A C 1
ATOM 1497 O O . ALA A 1 187 ? 26.922 4.153 -17.128 1.00 97.25 187 ALA A O 1
ATOM 1498 N N . VAL A 1 188 ? 26.434 4.503 -19.297 1.00 97.88 188 VAL A N 1
ATOM 1499 C CA . VAL A 1 188 ? 27.419 3.552 -19.820 1.00 97.88 188 VAL A CA 1
ATOM 1500 C C . VAL A 1 188 ? 28.830 4.124 -19.631 1.00 97.88 188 VAL A C 1
ATOM 1502 O O . VAL A 1 188 ? 29.084 5.284 -19.950 1.00 97.88 188 VAL A O 1
ATOM 1505 N N . SER A 1 189 ? 29.751 3.333 -19.075 1.00 98.06 189 SER A N 1
ATOM 1506 C CA . SER A 1 189 ? 31.144 3.752 -18.880 1.00 98.06 189 SER A CA 1
ATOM 1507 C C . SER A 1 189 ? 31.889 3.847 -20.211 1.00 98.06 189 SER A C 1
ATOM 1509 O O . SER A 1 189 ? 31.565 3.114 -21.144 1.00 98.06 189 SER A O 1
ATOM 1511 N N . ASN A 1 190 ? 32.932 4.683 -20.285 1.00 97.94 190 ASN A N 1
ATOM 1512 C CA . ASN A 1 190 ? 33.827 4.718 -21.449 1.00 97.94 190 ASN A CA 1
ATOM 1513 C C . ASN A 1 190 ? 34.311 3.308 -21.782 1.00 97.94 190 ASN A C 1
ATOM 1515 O O . ASN A 1 190 ? 34.764 2.588 -20.891 1.00 97.94 190 ASN A O 1
ATOM 1519 N N . ASP A 1 191 ? 34.178 2.923 -23.050 1.00 96.69 191 ASP A N 1
ATOM 1520 C CA . ASP A 1 191 ? 34.577 1.611 -23.568 1.00 96.69 191 ASP A CA 1
ATOM 1521 C C . ASP A 1 191 ? 33.873 0.408 -22.901 1.00 96.69 191 ASP A C 1
ATOM 1523 O O . ASP A 1 191 ? 34.228 -0.742 -23.154 1.00 96.69 191 ASP A O 1
ATOM 1527 N N . GLY A 1 192 ? 32.846 0.649 -22.079 1.00 97.75 192 GLY A N 1
ATOM 1528 C CA . GLY A 1 192 ? 31.985 -0.383 -21.506 1.00 97.75 192 GLY A CA 1
ATOM 1529 C C . GLY A 1 192 ? 30.772 -0.653 -22.390 1.00 97.75 192 GLY A C 1
ATOM 1530 O O . GLY A 1 192 ? 30.236 0.262 -23.012 1.00 97.75 192 GLY A O 1
ATOM 1531 N N . ALA A 1 193 ? 30.328 -1.908 -22.446 1.00 98.19 193 ALA A N 1
ATOM 1532 C CA . ALA A 1 193 ? 29.115 -2.293 -23.161 1.00 98.19 193 ALA A CA 1
ATOM 1533 C C . ALA A 1 193 ? 27.893 -2.251 -22.227 1.00 98.19 193 ALA A C 1
ATOM 1535 O O . ALA A 1 193 ? 27.947 -2.767 -21.110 1.00 98.19 193 ALA A O 1
ATOM 1536 N N . GLN A 1 194 ? 26.779 -1.676 -22.684 1.00 98.56 194 GLN A N 1
ATOM 1537 C CA . GLN A 1 194 ? 25.499 -1.682 -21.963 1.00 98.56 194 GLN A CA 1
ATOM 1538 C C . GLN A 1 194 ? 24.340 -1.916 -22.939 1.00 98.56 194 GLN A C 1
ATOM 1540 O O . GLN A 1 194 ? 24.294 -1.309 -24.007 1.00 98.56 194 GLN A O 1
ATOM 1545 N N . ALA A 1 195 ? 23.389 -2.772 -22.558 1.00 98.44 195 ALA A N 1
ATOM 1546 C CA . ALA A 1 195 ? 22.137 -2.994 -23.279 1.00 98.44 195 ALA A CA 1
ATOM 1547 C C . ALA A 1 195 ? 20.952 -2.419 -22.490 1.00 98.44 195 ALA A C 1
ATOM 1549 O O . ALA A 1 195 ? 20.941 -2.481 -21.261 1.00 98.44 195 ALA A O 1
ATOM 1550 N N . LEU A 1 196 ? 19.952 -1.890 -23.200 1.00 98.06 196 LEU A N 1
ATOM 1551 C CA . LEU A 1 196 ? 18.722 -1.333 -22.617 1.00 98.06 196 LEU A CA 1
ATOM 1552 C C . LEU A 1 196 ? 17.467 -2.113 -23.024 1.00 98.06 196 LEU A C 1
ATOM 1554 O O . LEU A 1 196 ? 16.505 -2.168 -22.264 1.00 98.06 196 LEU A O 1
ATOM 1558 N N . LEU A 1 197 ? 17.475 -2.731 -24.207 1.00 98.50 197 LEU A N 1
ATOM 1559 C CA . LEU A 1 197 ? 16.387 -3.572 -24.703 1.00 98.50 197 LEU A CA 1
ATOM 1560 C C . LEU A 1 197 ? 16.961 -4.876 -25.239 1.00 98.50 197 LEU A C 1
ATOM 1562 O O . LEU A 1 197 ? 18.021 -4.878 -25.863 1.00 98.50 197 LEU A O 1
ATOM 1566 N N . ARG A 1 198 ? 16.247 -5.978 -25.009 1.00 98.62 198 ARG A N 1
ATOM 1567 C CA . ARG A 1 198 ? 16.638 -7.311 -25.461 1.00 98.62 198 ARG A CA 1
ATOM 1568 C C . ARG A 1 198 ? 15.434 -8.083 -25.973 1.00 98.62 198 ARG A C 1
ATOM 1570 O O . ARG A 1 198 ? 14.379 -8.067 -25.345 1.00 98.62 198 ARG A O 1
ATOM 1577 N N . GLN A 1 199 ? 15.628 -8.791 -27.076 1.00 98.75 199 GLN A N 1
ATOM 1578 C CA . GLN A 1 199 ? 14.693 -9.772 -27.600 1.00 98.75 199 GLN A CA 1
ATOM 1579 C C . GLN A 1 199 ? 15.395 -11.126 -27.706 1.00 98.75 199 GLN A C 1
ATOM 1581 O O . GLN A 1 199 ? 16.437 -11.249 -28.355 1.00 98.75 199 GLN A O 1
ATOM 1586 N N . ASP A 1 200 ? 14.798 -12.139 -27.091 1.00 98.69 200 ASP A N 1
ATOM 1587 C CA . ASP A 1 200 ? 15.317 -13.502 -27.114 1.00 98.69 200 ASP A CA 1
ATOM 1588 C C . ASP A 1 200 ? 14.686 -14.305 -28.247 1.00 98.69 200 ASP A C 1
ATOM 1590 O O . ASP A 1 200 ? 13.470 -14.301 -28.429 1.00 98.69 200 ASP A O 1
ATOM 1594 N N . HIS A 1 201 ? 15.535 -15.005 -28.995 1.00 98.75 201 HIS A N 1
ATOM 1595 C CA . HIS A 1 201 ? 15.166 -15.999 -29.997 1.00 98.75 201 HIS A CA 1
ATOM 1596 C C . HIS A 1 201 ? 15.702 -17.366 -29.552 1.00 98.75 201 HIS A C 1
ATOM 1598 O O . HIS A 1 201 ? 16.484 -17.472 -28.604 1.00 98.75 201 HIS A O 1
ATOM 1604 N N . THR A 1 202 ? 15.293 -18.430 -30.242 1.00 98.56 202 THR A N 1
ATOM 1605 C CA . THR A 1 202 ? 15.644 -19.815 -29.882 1.00 98.56 202 THR A CA 1
ATOM 1606 C C . THR A 1 202 ? 17.153 -20.054 -29.783 1.00 98.56 202 THR A C 1
ATOM 1608 O O . THR A 1 202 ? 17.610 -20.782 -28.905 1.00 98.56 202 THR A O 1
ATOM 1611 N N . ASP A 1 203 ? 17.943 -19.426 -30.650 1.00 98.50 203 ASP A N 1
ATOM 1612 C CA . ASP A 1 203 ? 19.378 -19.684 -30.797 1.00 98.50 203 ASP A CA 1
ATOM 1613 C C . ASP A 1 203 ? 20.248 -18.419 -30.740 1.00 98.50 203 ASP A C 1
ATOM 1615 O O . ASP A 1 203 ? 21.471 -18.507 -30.855 1.00 98.50 203 ASP A O 1
ATOM 1619 N N . ARG A 1 204 ? 19.648 -17.245 -30.523 1.00 98.69 204 ARG A N 1
ATOM 1620 C CA . ARG A 1 204 ? 20.353 -15.959 -30.452 1.00 98.69 204 ARG A CA 1
ATOM 1621 C C . ARG A 1 204 ? 19.564 -14.913 -29.678 1.00 98.69 204 ARG A C 1
ATOM 1623 O O . ARG A 1 204 ? 18.382 -15.087 -29.390 1.00 98.69 204 ARG A O 1
ATOM 1630 N N . LYS A 1 2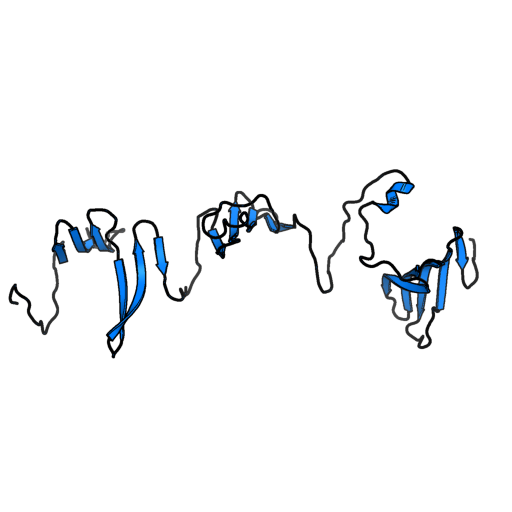05 ? 20.217 -13.804 -29.355 1.00 98.81 205 LYS A N 1
ATOM 1631 C CA . LYS A 1 205 ? 19.604 -12.635 -28.718 1.00 98.81 205 LYS A CA 1
ATOM 1632 C C . LYS A 1 205 ? 19.938 -11.390 -29.524 1.00 98.81 205 LYS A C 1
ATOM 1634 O O . LYS A 1 205 ? 21.079 -11.234 -29.963 1.00 98.81 205 LYS A O 1
ATOM 1639 N N . PHE A 1 206 ? 18.957 -10.509 -29.678 1.00 98.81 206 PHE A N 1
ATOM 1640 C CA . PHE A 1 206 ? 19.150 -9.173 -30.234 1.00 98.81 206 PHE A CA 1
ATOM 1641 C C . PHE A 1 206 ? 19.044 -8.148 -29.119 1.00 98.81 206 PHE A C 1
ATOM 1643 O O . PHE A 1 206 ? 18.143 -8.232 -28.282 1.00 98.81 206 PHE A O 1
ATOM 1650 N N . VAL A 1 207 ? 19.952 -7.179 -29.104 1.00 98.69 207 VAL A N 1
ATOM 1651 C CA . VAL A 1 207 ? 19.951 -6.101 -28.115 1.00 98.69 207 VAL A CA 1
ATOM 1652 C C . VAL A 1 207 ? 20.046 -4.739 -28.781 1.00 98.69 207 VAL A C 1
ATOM 1654 O O . VAL A 1 207 ? 20.738 -4.584 -29.787 1.00 98.69 207 VAL A O 1
ATOM 1657 N N . ILE A 1 208 ? 19.379 -3.755 -28.180 1.00 98.75 208 ILE A N 1
ATOM 1658 C CA . ILE A 1 208 ? 19.651 -2.336 -28.415 1.00 98.75 208 ILE A CA 1
ATOM 1659 C C . ILE A 1 208 ? 20.524 -1.856 -27.263 1.00 98.75 208 ILE A C 1
ATOM 1661 O O . ILE A 1 208 ? 20.158 -1.988 -26.088 1.00 98.75 208 ILE A O 1
ATOM 1665 N N . GLY A 1 209 ? 21.688 -1.324 -27.604 1.00 98.44 209 GLY A N 1
ATOM 1666 C CA . GLY A 1 209 ? 22.702 -0.942 -26.635 1.00 98.44 209 GLY A CA 1
ATOM 1667 C C . GLY A 1 209 ? 23.837 -0.166 -27.276 1.00 98.44 209 GLY A C 1
ATOM 1668 O O . GLY A 1 209 ? 23.691 0.378 -28.370 1.00 98.44 209 GLY A O 1
ATOM 1669 N N . GLY A 1 210 ? 24.978 -0.122 -26.600 1.00 98.00 210 GLY A N 1
ATOM 1670 C CA . GLY A 1 210 ? 26.138 0.595 -27.105 1.00 98.00 210 GLY A CA 1
ATOM 1671 C C . GLY A 1 210 ? 27.422 0.333 -26.337 1.00 98.00 210 GLY A C 1
ATOM 1672 O O . GLY A 1 210 ? 27.417 -0.270 -25.261 1.00 98.00 210 GLY A O 1
ATOM 1673 N N . LEU A 1 211 ? 28.512 0.830 -26.918 1.00 98.19 211 LEU A N 1
ATOM 1674 C CA . LEU A 1 211 ? 29.839 0.913 -26.321 1.00 98.19 211 LEU A CA 1
ATOM 1675 C C . LEU A 1 211 ? 30.073 2.374 -25.925 1.00 98.19 211 LEU A C 1
ATOM 1677 O O . LEU A 1 211 ? 30.024 3.255 -26.790 1.00 98.19 211 LEU A O 1
ATOM 1681 N N . GLY A 1 212 ? 30.284 2.643 -24.637 1.00 98.25 212 GLY A N 1
ATOM 1682 C CA . GLY A 1 212 ? 30.265 4.006 -24.105 1.00 98.25 212 GLY A CA 1
ATOM 1683 C C . GLY A 1 212 ? 31.213 4.956 -24.834 1.00 98.25 212 GLY A C 1
ATOM 1684 O O . GLY A 1 212 ? 32.395 4.662 -25.004 1.00 98.25 212 GLY A O 1
ATOM 1685 N N . ASN A 1 213 ? 30.662 6.092 -25.275 1.00 97.81 213 ASN A N 1
ATOM 1686 C CA . ASN A 1 213 ? 31.315 7.120 -26.096 1.00 97.81 213 ASN A CA 1
ATOM 1687 C C . ASN A 1 213 ? 31.840 6.670 -27.473 1.00 97.81 213 ASN A C 1
ATOM 1689 O O . ASN A 1 213 ? 32.568 7.423 -28.119 1.00 97.81 213 ASN A O 1
ATOM 1693 N N . ARG A 1 214 ? 31.452 5.483 -27.959 1.00 97.75 214 ARG A N 1
ATOM 1694 C CA . ARG A 1 214 ? 31.892 4.976 -29.269 1.00 97.75 214 ARG A CA 1
ATOM 1695 C C . ARG A 1 214 ? 30.768 4.531 -30.188 1.00 97.75 214 ARG A C 1
ATOM 1697 O O . ARG A 1 214 ? 30.868 4.766 -31.385 1.00 97.75 214 ARG A O 1
ATOM 1704 N N . GLN A 1 215 ? 29.761 3.834 -29.666 1.00 98.44 215 GLN A N 1
ATOM 1705 C CA . GLN A 1 215 ? 28.773 3.143 -30.497 1.00 98.44 215 GLN A CA 1
ATOM 1706 C C . GLN A 1 215 ? 27.396 3.129 -29.835 1.00 98.44 215 GLN A C 1
ATOM 1708 O O . GLN A 1 215 ? 27.307 2.922 -28.625 1.00 98.44 215 GLN A O 1
ATOM 1713 N N . PHE A 1 216 ? 26.335 3.253 -30.630 1.00 98.75 216 PHE A N 1
ATOM 1714 C CA . PHE A 1 216 ? 24.965 2.933 -30.223 1.00 98.75 216 PHE A CA 1
ATOM 1715 C C . PHE A 1 216 ? 24.199 2.299 -31.388 1.00 98.75 216 PHE A C 1
ATOM 1717 O O . PHE A 1 216 ? 24.198 2.833 -32.497 1.00 98.75 216 PHE A O 1
ATOM 1724 N N . GLY A 1 217 ? 23.549 1.158 -31.165 1.00 98.62 217 GLY A N 1
ATOM 1725 C CA . GLY A 1 217 ? 22.879 0.429 -32.239 1.00 98.62 217 GLY A CA 1
ATOM 1726 C C . GLY A 1 217 ? 22.334 -0.935 -31.840 1.00 98.62 217 GLY A C 1
ATOM 1727 O O . GLY A 1 217 ? 21.964 -1.167 -30.687 1.00 98.62 217 GLY A O 1
ATOM 1728 N N . ILE A 1 218 ? 22.271 -1.824 -32.831 1.00 98.88 218 ILE A N 1
ATOM 1729 C CA . ILE A 1 218 ? 21.715 -3.172 -32.734 1.00 98.88 218 ILE A CA 1
ATOM 1730 C C . ILE A 1 218 ? 22.852 -4.189 -32.787 1.00 98.88 218 ILE A C 1
ATOM 1732 O O . ILE A 1 218 ? 23.712 -4.141 -33.670 1.00 98.88 218 ILE A O 1
ATOM 1736 N N . TYR A 1 219 ? 22.814 -5.147 -31.865 1.00 98.81 219 TYR A N 1
ATOM 1737 C CA . TYR A 1 219 ? 23.807 -6.212 -31.771 1.00 98.81 219 TYR A CA 1
ATOM 1738 C C . TYR A 1 219 ? 23.130 -7.577 -31.661 1.00 98.81 219 TYR A C 1
ATOM 1740 O O . TYR A 1 219 ? 22.108 -7.723 -30.987 1.00 98.81 219 TYR A O 1
ATOM 1748 N N . MET A 1 220 ? 23.723 -8.578 -32.306 1.00 98.81 220 MET A N 1
ATOM 1749 C CA . MET A 1 220 ? 23.297 -9.975 -32.271 1.00 98.81 220 MET A CA 1
ATOM 1750 C C . MET A 1 220 ? 24.356 -10.818 -31.562 1.00 98.81 220 MET A C 1
ATOM 1752 O O . MET A 1 220 ? 25.550 -10.692 -31.843 1.00 98.81 220 MET A O 1
ATOM 1756 N N . ILE A 1 221 ? 23.915 -11.692 -30.661 1.00 98.81 221 ILE A N 1
ATOM 1757 C CA . ILE A 1 221 ? 24.774 -12.644 -29.950 1.00 98.81 221 ILE A CA 1
ATOM 1758 C C . ILE A 1 221 ? 24.135 -14.028 -30.062 1.00 98.81 221 ILE A C 1
ATOM 1760 O O . ILE A 1 221 ? 23.024 -14.241 -29.568 1.00 98.81 221 ILE A O 1
ATOM 1764 N N . ASN A 1 222 ? 24.820 -14.965 -30.711 1.00 98.75 222 ASN A N 1
ATOM 1765 C CA . ASN A 1 222 ? 24.386 -16.355 -30.804 1.00 98.75 222 ASN A CA 1
ATOM 1766 C C . ASN A 1 222 ? 24.510 -17.029 -29.433 1.00 98.75 222 ASN A C 1
ATOM 1768 O O . ASN A 1 222 ? 25.496 -16.842 -28.723 1.00 98.75 222 ASN A O 1
ATOM 1772 N N . ASN A 1 223 ? 23.546 -17.875 -29.071 1.00 98.62 223 ASN A N 1
ATOM 1773 C CA . ASN A 1 223 ? 23.569 -18.612 -27.803 1.00 98.62 223 ASN A CA 1
ATOM 1774 C C . ASN A 1 223 ? 24.762 -19.586 -27.713 1.00 98.62 223 ASN A C 1
ATOM 1776 O O . ASN A 1 223 ? 25.153 -19.965 -26.614 1.00 98.62 223 ASN A O 1
ATOM 1780 N N . SER A 1 224 ? 25.343 -19.977 -28.853 1.00 98.50 224 SER A N 1
ATOM 1781 C CA . SER A 1 224 ? 26.540 -20.821 -28.935 1.00 98.50 224 SER A CA 1
ATOM 1782 C C . SER A 1 224 ? 27.859 -20.067 -28.720 1.00 98.50 224 SER A C 1
ATOM 1784 O O . SER A 1 224 ? 28.890 -20.711 -28.519 1.00 98.50 224 SER A O 1
ATOM 1786 N N . ARG A 1 225 ? 27.868 -18.725 -28.765 1.00 98.50 225 ARG A N 1
ATOM 1787 C CA . ARG A 1 225 ? 29.087 -17.930 -28.570 1.00 98.50 225 ARG A CA 1
ATOM 1788 C C . ARG A 1 225 ? 29.567 -18.037 -27.123 1.00 98.50 225 ARG A C 1
ATOM 1790 O O . ARG A 1 225 ? 28.830 -17.734 -26.192 1.00 98.50 225 ARG A O 1
ATOM 1797 N N . THR A 1 226 ? 30.841 -18.380 -26.952 1.00 97.62 226 THR A N 1
ATOM 1798 C CA . THR A 1 226 ? 31.516 -18.438 -25.643 1.00 97.62 226 THR A CA 1
ATOM 1799 C C . THR A 1 226 ? 32.612 -17.382 -25.483 1.00 97.62 226 THR A C 1
ATOM 1801 O O . THR A 1 226 ? 32.907 -16.969 -24.365 1.00 97.62 226 THR A O 1
ATOM 1804 N N . ALA A 1 227 ? 33.202 -16.909 -26.586 1.00 98.50 227 ALA A N 1
ATOM 1805 C CA . ALA A 1 227 ? 34.186 -15.829 -26.574 1.00 98.50 227 ALA A CA 1
ATOM 1806 C C . ALA A 1 227 ? 33.512 -14.449 -26.503 1.00 98.50 227 ALA A C 1
ATOM 1808 O O . ALA A 1 227 ? 32.506 -14.215 -27.179 1.00 98.50 227 ALA A O 1
ATOM 1809 N N . ASN A 1 228 ? 34.109 -13.517 -25.747 1.00 97.81 228 ASN A N 1
ATOM 1810 C CA . ASN A 1 228 ? 33.640 -12.132 -25.656 1.00 97.81 228 ASN A CA 1
ATOM 1811 C C . ASN A 1 228 ? 33.514 -11.486 -27.049 1.00 97.81 228 ASN A C 1
ATOM 1813 O O . ASN A 1 228 ? 34.419 -11.604 -27.875 1.00 97.81 228 ASN A O 1
ATOM 1817 N N . GLY A 1 229 ? 32.400 -10.799 -27.299 1.00 97.00 229 GLY A N 1
ATOM 1818 C CA . GLY A 1 229 ? 32.110 -10.142 -28.571 1.00 97.00 229 GLY A CA 1
ATOM 1819 C C . GLY A 1 229 ? 30.661 -10.317 -29.016 1.00 97.00 229 GLY A C 1
ATOM 1820 O O . GLY A 1 229 ? 29.806 -10.769 -28.256 1.00 97.00 229 GLY A O 1
ATOM 1821 N N . THR A 1 230 ? 30.397 -9.952 -30.267 1.00 98.56 230 THR A N 1
ATOM 1822 C CA . THR A 1 230 ? 29.087 -10.071 -30.921 1.00 98.56 230 THR A CA 1
ATOM 1823 C C . THR A 1 230 ? 29.232 -10.836 -32.238 1.00 98.56 230 THR A C 1
ATOM 1825 O O . THR A 1 230 ? 30.328 -10.916 -32.794 1.00 98.56 230 THR A O 1
ATOM 1828 N N . ASP A 1 231 ? 28.142 -11.437 -32.715 1.00 98.62 231 ASP A N 1
ATOM 1829 C CA . ASP A 1 231 ? 28.079 -12.189 -33.982 1.00 98.62 231 ASP A CA 1
ATOM 1830 C C . ASP A 1 231 ? 27.527 -11.351 -35.140 1.00 98.62 231 ASP A C 1
ATOM 1832 O O . ASP A 1 231 ? 27.675 -11.712 -36.303 1.00 98.62 231 ASP A O 1
ATOM 1836 N N . GLY A 1 232 ? 26.896 -10.223 -34.821 1.00 98.25 232 GLY A N 1
ATOM 1837 C CA . GLY A 1 232 ? 26.424 -9.238 -35.781 1.00 98.25 232 GLY A CA 1
ATOM 1838 C C . GLY A 1 232 ? 26.287 -7.878 -35.111 1.00 98.25 232 GLY A C 1
ATOM 1839 O O . GLY A 1 232 ? 25.936 -7.793 -33.932 1.00 98.25 232 GLY A O 1
ATOM 1840 N N . GLN A 1 233 ? 26.583 -6.819 -35.857 1.00 98.44 233 GLN A N 1
ATOM 1841 C CA . GLN A 1 233 ? 26.528 -5.447 -35.367 1.00 98.44 233 GLN A CA 1
ATOM 1842 C C . GLN A 1 233 ? 26.123 -4.493 -36.492 1.00 98.44 233 GLN A C 1
ATOM 1844 O O . GLN A 1 233 ? 26.559 -4.650 -37.636 1.00 98.44 233 GLN A O 1
ATOM 1849 N N . ALA A 1 234 ? 25.242 -3.555 -36.149 1.00 98.75 234 ALA A N 1
ATOM 1850 C CA . ALA A 1 234 ? 24.818 -2.446 -36.990 1.00 98.75 234 ALA A CA 1
ATOM 1851 C C . ALA A 1 234 ? 24.540 -1.237 -36.086 1.00 98.75 234 ALA A C 1
ATOM 1853 O O . ALA A 1 234 ? 23.610 -1.269 -35.273 1.00 98.75 234 ALA A O 1
ATOM 1854 N N . TYR A 1 235 ? 25.383 -0.208 -36.148 1.00 98.75 235 TYR A N 1
ATOM 1855 C CA . TYR A 1 235 ? 25.384 0.872 -35.160 1.00 98.75 235 TYR A CA 1
ATOM 1856 C C . TYR A 1 235 ? 25.813 2.219 -35.737 1.00 98.75 235 TYR A C 1
ATOM 1858 O O . TYR A 1 235 ? 26.471 2.294 -36.773 1.00 98.75 235 TYR A O 1
ATOM 1866 N N . MET A 1 236 ? 25.463 3.286 -35.019 1.00 98.81 236 MET A N 1
ATOM 1867 C CA . MET A 1 236 ? 25.976 4.631 -35.246 1.00 98.81 236 MET A CA 1
ATOM 1868 C C . MET A 1 236 ? 27.231 4.868 -34.397 1.00 98.81 236 MET A C 1
ATOM 1870 O O . MET A 1 236 ? 27.225 4.552 -33.202 1.00 98.81 236 MET A O 1
ATOM 1874 N N . ASP A 1 237 ? 28.299 5.397 -34.997 1.00 98.56 237 ASP A N 1
ATOM 1875 C CA . ASP A 1 237 ? 29.494 5.824 -34.260 1.00 98.56 237 ASP A CA 1
ATOM 1876 C C . ASP A 1 237 ? 29.363 7.250 -33.694 1.00 98.56 237 ASP A C 1
ATOM 1878 O O . ASP A 1 237 ? 28.369 7.949 -33.891 1.00 98.56 237 ASP A O 1
ATOM 1882 N N . ASN A 1 238 ? 30.387 7.707 -32.977 1.00 97.25 238 ASN A N 1
ATOM 1883 C CA . ASN A 1 238 ? 30.429 9.046 -32.387 1.00 97.25 238 ASN A CA 1
ATOM 1884 C C . ASN A 1 238 ? 30.538 10.202 -33.406 1.00 97.25 238 ASN A C 1
ATOM 1886 O O . ASN A 1 238 ? 30.371 11.355 -33.011 1.00 97.25 238 ASN A O 1
ATOM 1890 N N . ASN A 1 239 ? 30.787 9.914 -34.687 1.00 98.12 239 ASN A N 1
ATOM 1891 C CA . ASN A 1 239 ? 30.802 10.897 -35.775 1.00 98.12 239 ASN A CA 1
ATOM 1892 C C . ASN A 1 239 ? 29.478 10.914 -36.560 1.00 98.12 239 ASN A C 1
ATOM 1894 O O . ASN A 1 239 ? 29.323 11.714 -37.482 1.00 98.12 239 ASN A O 1
ATOM 1898 N N . GLY A 1 240 ? 28.522 10.048 -36.204 1.00 98.00 240 GLY A N 1
ATOM 1899 C CA . GLY A 1 240 ? 27.230 9.931 -36.875 1.00 98.00 240 GLY A CA 1
ATOM 1900 C C . GLY A 1 240 ? 27.230 9.009 -38.098 1.00 98.00 240 GLY A C 1
ATOM 1901 O O . GLY A 1 240 ? 26.235 8.977 -38.823 1.00 98.00 240 GLY A O 1
ATOM 1902 N N . ASN A 1 241 ? 28.301 8.245 -38.342 1.00 98.56 241 ASN A N 1
ATOM 1903 C CA . ASN A 1 241 ? 28.332 7.259 -39.425 1.00 98.56 241 ASN A CA 1
ATOM 1904 C C . ASN A 1 241 ? 27.507 6.029 -39.039 1.00 98.56 241 ASN A C 1
ATOM 1906 O O . ASN A 1 241 ? 27.554 5.600 -37.889 1.00 98.56 241 ASN A O 1
ATOM 1910 N N . TRP A 1 242 ? 26.816 5.412 -40.001 1.00 98.56 242 TRP A N 1
ATOM 1911 C CA . TRP A 1 242 ? 26.182 4.103 -39.820 1.00 98.56 242 TRP A CA 1
ATOM 1912 C C . TRP A 1 242 ? 27.106 2.993 -40.322 1.00 98.56 242 TRP A C 1
ATOM 1914 O O . TRP A 1 242 ? 27.460 2.966 -41.501 1.00 98.56 242 TRP A O 1
ATOM 1924 N N . LEU A 1 243 ? 27.492 2.077 -39.435 1.00 98.50 243 LEU A N 1
ATOM 1925 C CA . LEU A 1 243 ? 28.406 0.977 -39.732 1.00 98.50 243 LEU A CA 1
ATOM 1926 C C . LEU A 1 243 ? 27.702 -0.372 -39.585 1.00 98.50 243 LEU A C 1
ATOM 1928 O O . LEU A 1 243 ? 26.837 -0.542 -38.729 1.00 98.50 243 LEU A O 1
ATOM 1932 N N . CYS A 1 244 ? 28.114 -1.338 -40.406 1.00 98.44 244 CYS A N 1
ATOM 1933 C CA . CYS A 1 244 ? 27.698 -2.735 -40.336 1.00 98.44 244 CYS A CA 1
ATOM 1934 C C . CYS A 1 244 ? 28.941 -3.628 -40.391 1.00 98.44 244 CYS A C 1
ATOM 1936 O O . CYS A 1 244 ? 29.837 -3.405 -41.204 1.00 98.44 244 CYS A O 1
ATOM 1938 N N . GLY A 1 245 ? 28.989 -4.662 -39.554 1.00 97.75 245 GLY A N 1
ATOM 1939 C CA . GLY A 1 245 ? 30.089 -5.639 -39.534 1.00 97.75 245 GLY A CA 1
ATOM 1940 C C . GLY A 1 245 ? 30.103 -6.619 -40.691 1.00 97.75 245 GLY A C 1
ATOM 1941 O O . GLY A 1 245 ? 30.940 -7.515 -40.745 1.00 97.75 245 GLY A O 1
ATOM 1942 N N . SER A 1 246 ? 29.125 -6.511 -41.575 1.00 97.31 246 SER A N 1
ATOM 1943 C CA . SER A 1 246 ? 28.907 -7.397 -42.707 1.00 97.31 246 SER A CA 1
ATOM 1944 C C . SER A 1 246 ? 28.384 -6.564 -43.877 1.00 97.31 246 SER A C 1
ATOM 1946 O O . SER A 1 246 ? 28.584 -5.352 -43.935 1.00 97.31 246 SER A O 1
ATOM 1948 N N . GLN A 1 247 ? 27.739 -7.201 -44.847 1.00 97.00 247 GLN A N 1
ATOM 1949 C CA . GLN A 1 247 ? 27.187 -6.497 -45.997 1.00 97.00 247 GLN A CA 1
ATOM 1950 C C . GLN A 1 247 ? 26.028 -5.576 -45.587 1.00 97.00 247 GLN A C 1
ATOM 1952 O O . GLN A 1 247 ? 25.208 -5.920 -44.736 1.00 97.00 247 GLN A O 1
ATOM 1957 N N . VAL A 1 248 ? 25.940 -4.419 -46.242 1.00 97.62 248 VAL A N 1
ATOM 1958 C CA . VAL A 1 248 ? 24.717 -3.613 -46.311 1.00 97.62 248 VAL A CA 1
ATOM 1959 C C . VAL A 1 248 ? 24.083 -3.930 -47.659 1.00 97.62 248 VAL A C 1
ATOM 1961 O O . VAL A 1 248 ? 24.664 -3.614 -48.694 1.00 97.62 248 VAL A O 1
ATOM 1964 N N . ILE A 1 249 ? 22.938 -4.610 -47.645 1.00 96.38 249 ILE A N 1
ATOM 1965 C CA . ILE A 1 249 ? 22.244 -5.067 -48.855 1.00 96.38 249 ILE A CA 1
ATOM 1966 C C . ILE A 1 249 ? 21.022 -4.160 -49.062 1.00 96.38 249 ILE A C 1
ATOM 1968 O O . ILE A 1 249 ? 20.008 -4.375 -48.394 1.00 96.38 249 ILE A O 1
ATOM 1972 N N . PRO A 1 250 ? 21.106 -3.114 -49.906 1.00 95.19 250 PRO A N 1
ATOM 1973 C CA . PRO A 1 250 ? 19.926 -2.345 -50.290 1.00 95.19 250 PRO A CA 1
ATOM 1974 C C . PRO A 1 250 ? 18.991 -3.211 -51.149 1.00 95.19 250 PRO A C 1
ATOM 1976 O O . PRO A 1 250 ? 19.455 -4.109 -51.854 1.00 95.19 250 PRO A O 1
ATOM 1979 N N . GLY A 1 251 ? 17.685 -2.958 -51.037 1.00 89.38 251 GLY A N 1
ATOM 1980 C CA . GLY A 1 251 ? 16.649 -3.623 -51.836 1.00 89.38 251 GLY A CA 1
ATOM 1981 C C . GLY A 1 251 ? 16.571 -3.126 -53.271 1.00 89.38 251 GLY A C 1
ATOM 1982 O O . GLY A 1 251 ? 17.110 -2.031 -53.551 1.00 89.38 251 GLY A O 1
#

InterPro domains:
  IPR048390 Long-tail fiber proximal subunit, trimerization domain [PF21446] (28-139)

Secondary structure (DSSP, 8-state):
--TT----SS-----SS--EEEEETTEEEEEEEE-SSTT-TT-EEEEEEESSS---EEEEEEETTTEEEEEEEE-SS-EEE-S----SS-----SSEEEEEE-SS-EEEEEEETTEEEEEEB-TT-TTTPPB-S--SEEEETTT--EE-TT----SS----S----------GGGGGTSS----SSPPPBT-EEEEEEEE-SSEEEEEEEEBTTEEEEEEEETT--SSS-SEEEEEETTS-EEESS-----

Organism: Shigella flexneri (NCBI:txid623)

pLDDT: mean 97.25, std 2.15, range [80.12, 98.88]

Foldseek 3Di:
DDPVDDDDPDDDDDPDFDKDWDADPNKIWIWTWDDPDPPDPDTDTDIDIDDPQADWDWDWDADPPGDIDTAWIDGNPDIDGPDDDDDPDDDDAPDQQGDWDFDQFKIFTQGNDDQKTFTFMFHTRCRPPGDGDPAGQWIQRNVPRDIDGDPDDDDPDDDDDPDDDWPFDDDDPVCVVPTGDQDDPDAADAQHKDFRDWDDDPFKIKTFTAGHQFWTFIFIAGPPDDDPDTPWDWTATNVRDTDTPDDDDDD

Radius of gyration: 36.06 Å; chains: 1; bounding box: 75×41×110 Å